Protein AF-A0A317EKY4-F1 (afdb_monomer)

Secondary structure (DSSP, 8-state):
--EEEEEEE-S--SSS--S-EEEEEEEEEEEEEEEETTTTEEEEEEEEEEEEEEEEE-SSS-EEEEEEEE-SSS--EE--SSHHHHHHHTTTSEE--HHHHHHHHHHHHHHHHHHHGGGG---SSEEEEEEEEEE-SSEEEEEEEEEEEEETTTT--HHHHHHHHHTT--SEEEEEEEEEEEEEEPPPTTT-S-----EEEEEEEEEEEE--SSHHHHHHHHS-TT--PEEE-HHHHHHHHHHHHHHHHHH-----SPPPS---S-------

Organism: NCBI:txid651869

Foldseek 3Di:
DDKWKKKAADPPPDDPDDDDKDWIKIWMKDWDWAQDPVVRGTFIWIFTQKIWTWIFGDDPQTWTKTKIWHKDPDGDIDPDRDPVRVVVVRVNIDTDDPVVSVVVVVVSLVCCVVCVVVLPPDPAFDKWWKWFWDDDPFKIKTKIWIKTKHQCCVPDDPVVVVVCVVVVHARMWIWGSKMWIWIGTDQDPPPSDNPMAGIIIMITTGPPGPRANDPVRVVVVVDDVPIDMDTDDPVVSVVVVVVSSVCCVVRVDRPPPPDPDDDPDHDDDPDD

Structure (mmCIF, N/CA/C/O backbone):
data_AF-A0A317EKY4-F1
#
_entry.id   AF-A0A317EKY4-F1
#
loop_
_atom_site.group_PDB
_atom_site.id
_atom_site.type_symbol
_atom_site.label_atom_id
_atom_site.label_alt_id
_atom_site.label_comp_id
_atom_site.label_asym_id
_atom_site.label_entity_id
_atom_site.label_seq_id
_atom_site.pdbx_PDB_ins_code
_atom_site.Cartn_x
_atom_site.Cartn_y
_atom_site.Cartn_z
_atom_site.occupancy
_atom_site.B_iso_or_equiv
_atom_site.auth_seq_id
_atom_site.auth_comp_id
_atom_site.auth_asym_id
_atom_site.auth_atom_id
_atom_site.pdbx_PDB_model_num
ATOM 1 N N . MET A 1 1 ? 20.982 -3.815 -19.537 1.00 73.81 1 MET A N 1
ATOM 2 C CA . MET A 1 1 ? 19.704 -3.512 -18.855 1.00 73.81 1 MET A CA 1
ATOM 3 C C . MET A 1 1 ? 19.829 -2.193 -18.082 1.00 73.81 1 MET A C 1
ATOM 5 O O . MET A 1 1 ? 20.688 -2.084 -17.216 1.00 73.81 1 MET A O 1
ATOM 9 N N . LYS A 1 2 ? 19.039 -1.166 -18.427 1.00 84.50 2 LYS A N 1
ATOM 10 C CA . LYS A 1 2 ? 19.117 0.197 -17.842 1.00 84.50 2 LYS A CA 1
ATOM 11 C C . LYS A 1 2 ? 17.980 0.428 -16.840 1.00 84.50 2 LYS A C 1
ATOM 13 O O . LYS A 1 2 ? 16.857 0.024 -17.138 1.00 84.50 2 LYS A O 1
ATOM 18 N N . ARG A 1 3 ? 18.265 1.069 -15.697 1.00 86.69 3 ARG A N 1
ATOM 19 C CA . ARG A 1 3 ? 17.291 1.405 -14.636 1.00 86.69 3 ARG A CA 1
ATOM 20 C C . ARG A 1 3 ? 16.771 2.843 -14.761 1.00 86.69 3 ARG A C 1
ATOM 22 O O . ARG A 1 3 ? 17.471 3.731 -15.255 1.00 86.69 3 ARG A O 1
ATOM 29 N N . TYR A 1 4 ? 15.550 3.059 -14.291 1.00 90.19 4 TYR A N 1
ATOM 30 C CA . TYR A 1 4 ? 14.820 4.320 -14.322 1.00 90.19 4 TYR A CA 1
ATOM 31 C C . TYR A 1 4 ? 14.144 4.539 -12.977 1.00 90.19 4 TYR A C 1
ATOM 33 O O . TYR A 1 4 ? 13.568 3.609 -12.421 1.00 90.19 4 TYR A O 1
ATOM 41 N N . TYR A 1 5 ? 14.201 5.771 -12.484 1.00 90.81 5 TYR A N 1
ATOM 42 C CA . TYR A 1 5 ? 13.632 6.159 -11.202 1.00 90.81 5 TYR A CA 1
ATOM 43 C C . TYR A 1 5 ? 12.808 7.422 -11.395 1.00 90.81 5 TYR A C 1
ATOM 45 O O . TYR A 1 5 ? 13.317 8.425 -11.907 1.00 90.81 5 TYR A O 1
ATOM 53 N N . PHE A 1 6 ? 11.553 7.376 -10.972 1.00 92.31 6 PHE A N 1
ATOM 54 C CA . PHE A 1 6 ? 10.612 8.474 -11.106 1.00 92.31 6 PHE A CA 1
ATOM 55 C C . PHE A 1 6 ? 10.064 8.860 -9.738 1.00 92.31 6 PHE A C 1
ATOM 57 O O . PHE A 1 6 ? 9.642 8.010 -8.957 1.00 92.31 6 PHE A O 1
ATOM 64 N N . TYR A 1 7 ? 10.062 10.159 -9.467 1.00 91.06 7 TYR A N 1
ATOM 65 C CA . TYR A 1 7 ? 9.377 10.780 -8.345 1.00 91.06 7 TYR A CA 1
ATOM 66 C C . TYR A 1 7 ? 8.199 11.576 -8.879 1.00 91.06 7 TYR A C 1
ATOM 68 O O . TYR A 1 7 ? 8.376 12.507 -9.658 1.00 91.06 7 TYR A O 1
ATOM 76 N N . THR A 1 8 ? 6.997 11.232 -8.448 1.00 89.75 8 THR A N 1
ATOM 77 C CA . THR A 1 8 ? 5.792 11.984 -8.786 1.00 89.75 8 THR A CA 1
ATOM 78 C C . THR A 1 8 ? 5.341 12.716 -7.531 1.00 89.75 8 THR A C 1
ATOM 80 O O . THR A 1 8 ? 4.870 12.058 -6.596 1.00 89.75 8 THR A O 1
ATOM 83 N N . PRO A 1 9 ? 5.514 14.047 -7.449 1.00 78.06 9 PRO A N 1
ATOM 84 C CA . PRO A 1 9 ? 4.844 14.812 -6.411 1.00 78.06 9 PRO A CA 1
ATOM 85 C C . PRO A 1 9 ? 3.335 14.746 -6.660 1.00 78.06 9 PRO A C 1
ATOM 87 O O . PRO A 1 9 ? 2.896 14.675 -7.807 1.00 78.06 9 PRO A O 1
ATOM 90 N N . SER A 1 10 ? 2.528 14.785 -5.605 1.00 69.88 10 SER A N 1
ATOM 91 C CA . SER A 1 10 ? 1.082 14.912 -5.779 1.00 69.88 10 SER A CA 1
ATOM 92 C C . SER A 1 10 ? 0.722 16.162 -6.587 1.00 69.88 10 SER A C 1
ATOM 94 O O . SER A 1 10 ? 1.264 17.241 -6.329 1.00 69.88 10 SER A O 1
ATOM 96 N N . GLN A 1 11 ? -0.220 16.027 -7.526 1.00 57.84 11 GLN A N 1
ATOM 97 C CA . GLN A 1 11 ? -0.852 17.177 -8.187 1.00 57.84 11 GLN A CA 1
ATOM 98 C C . GLN A 1 11 ? -1.657 18.024 -7.184 1.00 57.84 11 GLN A C 1
ATOM 100 O O . GLN A 1 11 ? -1.840 19.216 -7.404 1.00 57.84 11 GLN A O 1
ATOM 105 N N . TYR A 1 12 ? -2.045 17.454 -6.035 1.00 48.66 12 TYR A N 1
ATOM 106 C CA . TYR A 1 12 ? -2.766 18.127 -4.947 1.00 48.66 12 TYR A CA 1
ATOM 107 C C . TYR A 1 12 ? -1.868 19.013 -4.065 1.00 48.66 12 TYR A C 1
ATOM 109 O O . TYR A 1 12 ? -2.057 19.108 -2.848 1.00 48.66 12 TYR A O 1
ATOM 117 N N . ARG A 1 13 ? -0.868 19.687 -4.644 1.00 45.91 13 ARG A N 1
ATOM 118 C CA . ARG A 1 13 ? -0.143 20.733 -3.918 1.00 45.91 13 ARG A CA 1
ATOM 119 C C . ARG A 1 13 ? -0.931 22.045 -3.961 1.00 45.91 13 ARG A C 1
ATOM 121 O O . ARG A 1 13 ? -0.915 22.760 -4.951 1.00 45.91 13 ARG A O 1
ATOM 128 N N . ASN A 1 14 ? -1.484 22.375 -2.794 1.00 44.88 14 ASN A N 1
ATOM 129 C CA . ASN A 1 14 ? -1.703 23.717 -2.236 1.00 44.88 14 ASN A CA 1
ATOM 130 C C . ASN A 1 14 ? -3.023 24.464 -2.472 1.00 44.88 14 ASN A C 1
ATOM 132 O O . ASN A 1 14 ? -3.298 25.335 -1.648 1.00 44.88 14 ASN A O 1
ATOM 136 N N . GLU A 1 15 ? -3.853 24.168 -3.474 1.00 46.94 15 GLU A N 1
ATOM 137 C CA . GLU A 1 15 ? -5.045 25.018 -3.682 1.00 46.94 15 GLU A CA 1
ATOM 138 C C . GLU A 1 15 ? -6.198 24.713 -2.706 1.00 46.94 15 GLU A C 1
ATOM 140 O O . GLU A 1 15 ? -6.809 25.642 -2.180 1.00 46.94 15 GLU A O 1
ATOM 145 N N . GLU A 1 16 ? -6.436 23.445 -2.346 1.00 47.53 16 GLU A N 1
ATOM 146 C CA . GLU A 1 16 ? -7.620 23.081 -1.540 1.00 47.53 16 GLU A CA 1
ATOM 147 C C . GLU A 1 16 ? -7.349 22.705 -0.076 1.00 47.53 16 GLU A C 1
ATOM 149 O O . GLU A 1 16 ? -8.271 22.696 0.742 1.00 47.53 16 GLU A O 1
ATOM 154 N N . ARG A 1 17 ? -6.107 22.395 0.317 1.00 48.97 17 ARG A N 1
ATOM 155 C CA . ARG A 1 17 ? -5.813 21.930 1.686 1.00 48.97 17 ARG A CA 1
ATOM 156 C C . ARG A 1 17 ? -4.613 22.656 2.276 1.00 48.97 17 ARG A C 1
ATOM 158 O O . ARG A 1 17 ? -3.459 22.280 2.090 1.00 48.97 17 ARG A O 1
ATOM 165 N N . LYS A 1 18 ? -4.912 23.725 3.012 1.00 45.56 18 LYS A N 1
ATOM 166 C CA . LYS A 1 18 ? -3.954 24.480 3.822 1.00 45.56 18 LYS A CA 1
ATOM 167 C C . LYS A 1 18 ? -3.353 23.548 4.899 1.00 45.56 18 LYS A C 1
ATOM 169 O O . LYS A 1 18 ? -3.999 23.315 5.910 1.00 45.56 18 LYS A O 1
ATOM 174 N N . GLN A 1 19 ? -2.099 23.114 4.700 1.00 49.9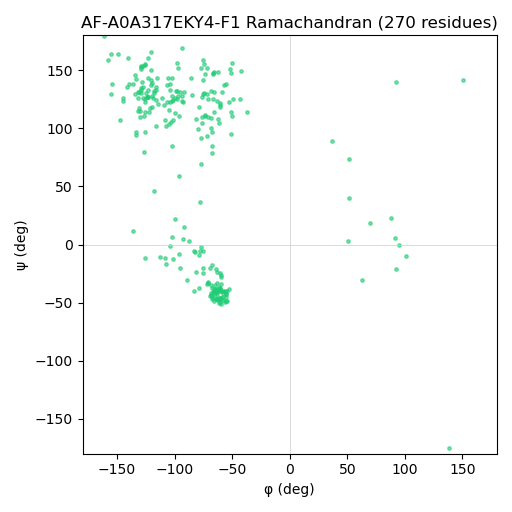7 19 GLN A N 1
ATOM 175 C CA . GLN A 1 19 ? -1.158 22.491 5.669 1.00 49.97 19 GLN A CA 1
ATOM 176 C C . GLN A 1 19 ? -1.123 20.943 5.795 1.00 49.97 19 GLN A C 1
ATOM 178 O O . GLN A 1 19 ? -2.145 20.273 5.861 1.00 49.97 19 GLN A O 1
ATOM 183 N N . GLY A 1 20 ? 0.101 20.393 5.936 1.00 55.69 20 GLY A N 1
ATOM 184 C CA . GLY A 1 20 ? 0.388 19.124 6.641 1.00 55.69 20 GLY A CA 1
ATOM 185 C C . GLY A 1 20 ? 0.405 17.805 5.852 1.00 55.69 20 GLY A C 1
ATOM 186 O O . GLY A 1 20 ? 0.549 16.751 6.474 1.00 55.69 20 GLY A O 1
ATOM 187 N N . ILE A 1 21 ? 0.270 17.833 4.523 1.00 61.84 21 ILE A N 1
ATOM 188 C CA . ILE A 1 21 ? 0.163 16.619 3.694 1.00 61.84 21 ILE A CA 1
ATOM 189 C C . ILE A 1 21 ? 1.518 16.257 3.069 1.00 61.84 21 ILE A C 1
ATOM 191 O O . ILE A 1 21 ? 2.128 17.072 2.374 1.00 61.84 21 ILE A O 1
ATOM 195 N N . ILE A 1 22 ? 1.976 15.021 3.289 1.00 71.31 22 ILE A N 1
ATOM 196 C CA . ILE A 1 22 ? 3.084 14.411 2.546 1.00 71.31 22 ILE A CA 1
ATOM 197 C C . ILE A 1 22 ? 2.475 13.403 1.575 1.00 71.31 22 ILE A C 1
ATOM 199 O O . ILE A 1 22 ? 2.061 12.323 1.985 1.00 71.31 22 ILE A O 1
ATOM 203 N N . ASP A 1 23 ? 2.417 13.767 0.297 1.00 79.25 23 ASP A N 1
ATOM 204 C CA . ASP A 1 23 ? 1.874 12.919 -0.763 1.00 79.25 23 ASP A CA 1
ATOM 205 C C . ASP A 1 23 ? 2.848 12.850 -1.943 1.00 79.25 23 ASP A C 1
ATOM 207 O O . ASP A 1 23 ? 3.202 13.873 -2.551 1.00 79.25 23 ASP A O 1
ATOM 211 N N . PHE A 1 24 ? 3.338 11.644 -2.217 1.00 83.69 24 PHE A N 1
ATOM 212 C CA . PHE A 1 24 ? 4.191 11.360 -3.357 1.00 83.69 24 PHE A CA 1
ATOM 213 C C . PHE A 1 24 ? 4.170 9.884 -3.753 1.00 83.69 24 PHE A C 1
ATOM 215 O O . PHE A 1 24 ? 3.916 8.977 -2.956 1.00 83.69 24 PHE A O 1
ATOM 222 N N . ARG A 1 25 ? 4.554 9.644 -5.006 1.00 90.06 25 ARG A N 1
ATOM 223 C CA . ARG A 1 25 ? 4.789 8.313 -5.558 1.00 90.06 25 ARG A CA 1
ATOM 224 C C . ARG A 1 25 ? 6.231 8.179 -6.029 1.00 90.06 25 ARG A C 1
ATOM 226 O O . ARG A 1 25 ? 6.775 9.092 -6.649 1.00 90.06 25 ARG A O 1
ATOM 233 N N . LEU A 1 26 ? 6.832 7.030 -5.756 1.00 90.25 26 LEU A N 1
ATOM 234 C CA . LEU A 1 26 ? 8.108 6.611 -6.317 1.00 90.25 26 LEU A CA 1
ATOM 235 C C . LEU A 1 26 ? 7.874 5.376 -7.172 1.00 90.25 26 LEU A C 1
ATOM 237 O O . LEU A 1 26 ? 7.215 4.443 -6.728 1.00 90.25 26 LEU A O 1
ATOM 241 N N . ASP A 1 27 ? 8.436 5.363 -8.370 1.00 90.00 27 ASP A N 1
ATOM 242 C CA . ASP A 1 27 ? 8.453 4.180 -9.221 1.00 90.00 27 ASP A CA 1
ATOM 243 C C . ASP A 1 27 ? 9.885 3.918 -9.691 1.00 90.00 27 ASP A C 1
ATOM 245 O O . ASP A 1 27 ? 10.568 4.832 -10.164 1.00 90.00 27 ASP A O 1
ATOM 249 N N . ALA A 1 28 ? 10.331 2.670 -9.587 1.00 88.38 28 ALA A N 1
ATOM 250 C CA . ALA A 1 28 ? 11.591 2.203 -10.139 1.00 88.38 28 ALA A CA 1
ATOM 251 C C . ALA A 1 28 ? 11.342 1.094 -11.160 1.00 88.38 28 ALA A C 1
ATOM 253 O O . ALA A 1 28 ? 10.662 0.105 -10.876 1.00 88.38 28 ALA A O 1
ATOM 254 N N . LEU A 1 29 ? 11.911 1.264 -12.352 1.00 88.31 29 LEU A N 1
ATOM 255 C CA . LEU A 1 29 ? 11.761 0.348 -13.477 1.00 88.31 29 LEU A CA 1
ATOM 256 C C . LEU A 1 29 ? 13.117 -0.030 -14.058 1.00 88.31 29 LEU A C 1
ATOM 258 O O . LEU A 1 29 ? 14.063 0.759 -14.029 1.00 88.31 29 LEU A O 1
ATOM 262 N N . TYR A 1 30 ? 13.211 -1.207 -14.657 1.00 84.50 30 TYR A N 1
ATOM 263 C CA . TYR A 1 30 ? 14.342 -1.574 -15.498 1.00 84.50 30 TYR A CA 1
ATOM 264 C C . TYR A 1 30 ? 13.867 -1.913 -16.909 1.00 84.50 30 TYR A C 1
ATOM 266 O O . TYR A 1 30 ? 12.741 -2.350 -17.116 1.00 84.50 30 TYR A O 1
ATOM 274 N N . SER A 1 31 ? 14.734 -1.660 -17.887 1.00 84.38 31 SER A N 1
ATOM 275 C CA . SER A 1 31 ? 14.498 -2.016 -19.288 1.00 84.38 31 SER A CA 1
ATOM 276 C C . SER A 1 31 ? 15.109 -3.364 -19.606 1.00 84.38 31 SER A C 1
ATOM 278 O O . SER A 1 31 ? 16.310 -3.540 -19.389 1.00 84.38 31 SER A O 1
ATOM 280 N N . GLN A 1 32 ? 14.309 -4.255 -20.170 1.00 80.12 32 GLN A N 1
ATOM 281 C CA . GLN A 1 32 ? 14.726 -5.563 -20.656 1.00 80.12 32 GLN A CA 1
ATOM 282 C C . GLN A 1 32 ? 14.230 -5.755 -22.090 1.00 80.12 32 GLN A C 1
ATOM 284 O O . GLN A 1 32 ? 13.186 -5.217 -22.468 1.00 80.12 32 GLN A O 1
ATOM 289 N N . ASP A 1 33 ? 14.962 -6.535 -22.868 1.00 77.81 33 ASP A N 1
ATOM 290 C CA . ASP A 1 33 ? 14.492 -6.990 -24.168 1.00 77.81 33 ASP A CA 1
ATOM 291 C C . ASP A 1 33 ? 13.646 -8.246 -23.934 1.00 77.81 33 ASP A C 1
ATOM 293 O O . ASP A 1 33 ? 14.038 -9.142 -23.185 1.00 77.81 33 ASP A O 1
ATOM 297 N N . ALA A 1 34 ? 12.437 -8.258 -24.486 1.00 73.75 34 ALA A N 1
ATOM 298 C CA . ALA A 1 34 ? 11.489 -9.354 -24.367 1.00 73.75 34 ALA A CA 1
ATOM 299 C C . ALA A 1 34 ? 11.028 -9.757 -25.765 1.00 73.75 34 ALA A C 1
ATOM 301 O O . ALA A 1 34 ? 10.713 -8.900 -26.588 1.00 73.75 34 ALA A O 1
ATOM 302 N N . TYR A 1 35 ? 10.969 -11.053 -26.049 1.00 67.94 35 TYR A N 1
ATOM 303 C CA . TYR A 1 35 ? 10.447 -11.523 -27.326 1.00 67.94 35 TYR A CA 1
ATOM 304 C C . TYR A 1 35 ? 8.918 -11.399 -27.354 1.00 67.94 35 TYR A C 1
ATOM 306 O O . TYR A 1 35 ? 8.239 -11.819 -26.417 1.00 67.94 35 TYR A O 1
ATOM 314 N N . SER A 1 36 ? 8.370 -10.798 -28.413 1.00 66.75 36 SER A N 1
ATOM 315 C CA . SER A 1 36 ? 6.924 -10.696 -28.616 1.00 66.75 36 SER A CA 1
ATOM 316 C C . SER A 1 36 ? 6.456 -11.732 -29.629 1.00 66.75 36 SER A C 1
ATOM 318 O O . SER A 1 36 ? 6.624 -11.527 -30.829 1.00 66.75 36 SER A O 1
ATOM 320 N N . ASP A 1 37 ? 5.769 -12.781 -29.173 1.00 64.31 37 ASP A N 1
ATOM 321 C CA . ASP A 1 37 ? 5.188 -13.809 -30.058 1.00 64.31 37 ASP A CA 1
ATOM 322 C C . ASP A 1 37 ? 4.169 -13.227 -31.058 1.00 64.31 37 ASP A C 1
ATOM 324 O O . ASP A 1 37 ? 3.978 -13.757 -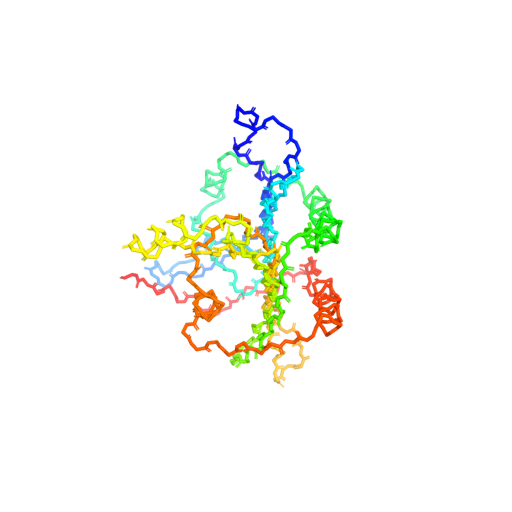32.148 1.00 64.31 37 ASP A O 1
ATOM 328 N N . LYS A 1 38 ? 3.536 -12.095 -30.715 1.00 66.75 38 LYS A N 1
ATOM 329 C CA . LYS A 1 38 ? 2.558 -11.389 -31.565 1.00 66.75 38 LYS A CA 1
ATOM 330 C C . 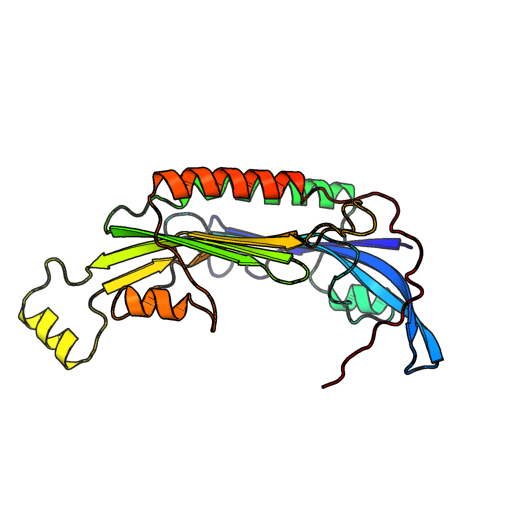LYS A 1 38 ? 3.197 -10.713 -32.778 1.00 66.75 38 LYS A C 1
ATOM 332 O O . LYS A 1 38 ? 2.547 -10.568 -33.807 1.00 66.75 38 LYS A O 1
ATOM 337 N N . ILE A 1 39 ? 4.435 -10.243 -32.633 1.00 71.12 39 ILE A N 1
ATOM 338 C CA . ILE A 1 39 ? 5.148 -9.469 -33.663 1.00 71.12 39 ILE A CA 1
ATOM 339 C C . ILE A 1 39 ? 6.339 -10.275 -34.220 1.00 71.12 39 ILE A C 1
ATOM 341 O O . ILE A 1 39 ? 6.918 -9.901 -35.233 1.00 71.12 39 ILE A O 1
ATOM 345 N N . GLY A 1 40 ? 6.697 -11.395 -33.587 1.00 72.56 40 GLY A N 1
ATOM 346 C CA . GLY A 1 40 ? 7.793 -12.270 -33.995 1.00 72.56 40 GLY A CA 1
ATOM 347 C C . GLY A 1 40 ? 9.187 -11.666 -33.799 1.00 72.56 40 GLY A C 1
ATOM 348 O O . GLY A 1 40 ? 10.141 -12.133 -34.418 1.00 72.56 40 GLY A O 1
ATOM 349 N N . GLN A 1 41 ? 9.324 -10.629 -32.968 1.00 77.94 41 GLN A N 1
ATOM 350 C CA . GLN A 1 41 ? 10.580 -9.900 -32.776 1.00 77.94 41 GLN A CA 1
ATOM 351 C C . GLN A 1 41 ? 10.809 -9.507 -31.315 1.00 77.94 41 GLN A C 1
ATOM 353 O O . GLN A 1 41 ? 9.868 -9.427 -30.518 1.00 77.94 41 GLN A O 1
ATOM 358 N N . GLU A 1 42 ? 12.066 -9.216 -30.980 1.00 75.94 42 GLU A N 1
ATOM 359 C CA . GLU A 1 42 ? 12.424 -8.613 -29.699 1.00 75.94 42 GLU A CA 1
ATOM 360 C C . GLU A 1 42 ? 11.854 -7.195 -29.597 1.00 75.94 42 GLU A C 1
ATOM 362 O O . GLU A 1 42 ? 11.987 -6.365 -30.499 1.00 75.94 42 GLU A O 1
ATOM 367 N N . VAL A 1 43 ? 11.200 -6.918 -28.475 1.00 75.81 43 VAL A N 1
ATOM 368 C CA . VAL A 1 43 ? 10.669 -5.610 -28.119 1.00 75.81 43 VAL A CA 1
ATOM 369 C C . VAL A 1 43 ? 11.256 -5.170 -26.791 1.00 75.81 43 VAL A C 1
ATOM 371 O O . VAL A 1 43 ? 11.444 -5.957 -25.861 1.00 75.81 43 VAL A O 1
ATOM 374 N N . LYS A 1 44 ? 11.512 -3.871 -26.676 1.00 77.94 44 LYS A N 1
ATOM 375 C CA . LYS A 1 44 ? 11.916 -3.290 -25.404 1.00 77.94 44 LYS A CA 1
ATOM 376 C C . LYS A 1 44 ? 10.715 -3.271 -24.465 1.00 77.94 44 LYS A C 1
ATOM 378 O O . LYS A 1 44 ? 9.654 -2.771 -24.829 1.00 77.94 44 LYS A O 1
ATOM 383 N N . SER A 1 45 ? 10.899 -3.786 -23.258 1.00 79.38 45 SER A N 1
ATOM 384 C CA . SER A 1 45 ? 9.891 -3.799 -22.201 1.00 79.38 45 SER A CA 1
ATOM 385 C C . SER A 1 45 ? 10.443 -3.170 -20.926 1.00 79.38 45 SER A C 1
ATOM 387 O O . SER A 1 45 ? 11.659 -3.115 -20.706 1.00 79.38 45 SER A O 1
ATOM 389 N N . PHE A 1 46 ? 9.540 -2.647 -20.100 1.00 82.25 46 PHE A N 1
ATOM 390 C CA . PHE A 1 46 ? 9.887 -1.997 -18.844 1.00 82.25 46 PHE A CA 1
ATOM 391 C C . PHE A 1 46 ? 9.106 -2.640 -17.712 1.00 82.25 46 PHE A C 1
ATOM 393 O O . PHE A 1 46 ? 7.876 -2.638 -17.721 1.00 82.25 46 PHE A O 1
ATOM 400 N N . SER A 1 47 ? 9.832 -3.151 -16.730 1.00 79.06 47 SER A N 1
ATOM 401 C CA . SER A 1 47 ? 9.257 -3.867 -15.595 1.00 79.06 47 SER A CA 1
ATOM 402 C C . SER A 1 47 ? 9.540 -3.088 -14.322 1.00 79.06 47 SER A C 1
ATOM 404 O O . SER A 1 47 ? 10.660 -2.599 -14.129 1.00 79.06 47 SER A O 1
ATOM 406 N N . TYR A 1 48 ? 8.533 -2.944 -13.458 1.00 79.44 48 TYR A N 1
ATOM 407 C CA . TYR A 1 48 ? 8.763 -2.366 -12.136 1.00 79.44 48 TYR A CA 1
ATOM 408 C C . TYR A 1 48 ? 9.642 -3.307 -11.316 1.00 79.44 48 TYR A C 1
ATOM 410 O O . TYR A 1 48 ? 9.566 -4.524 -11.442 1.00 79.44 48 TYR A O 1
ATOM 418 N N . PHE A 1 49 ? 10.480 -2.750 -10.458 1.00 78.62 49 PHE A N 1
ATOM 419 C CA . PHE A 1 49 ? 11.121 -3.537 -9.405 1.00 78.62 49 PHE A CA 1
ATOM 420 C C . PHE A 1 49 ? 10.903 -2.959 -8.010 1.00 78.62 49 PHE A C 1
ATOM 422 O O . PHE A 1 49 ? 11.177 -3.629 -7.013 1.00 78.62 49 PHE A O 1
ATOM 429 N N . ASP A 1 50 ? 10.389 -1.731 -7.943 1.00 82.12 50 ASP A N 1
ATOM 430 C CA . ASP A 1 50 ? 9.923 -1.091 -6.724 1.00 82.12 50 ASP A CA 1
ATOM 431 C C . ASP A 1 50 ? 8.873 -0.032 -7.085 1.00 82.12 50 ASP A C 1
ATOM 433 O O . ASP A 1 50 ? 9.021 0.701 -8.069 1.00 82.12 50 ASP A O 1
ATOM 437 N N . LYS A 1 51 ? 7.799 0.039 -6.306 1.00 86.25 51 LYS A N 1
ATOM 438 C CA . LYS A 1 51 ? 6.741 1.038 -6.443 1.00 86.25 51 LYS A CA 1
ATOM 439 C C . LYS A 1 51 ? 6.217 1.398 -5.065 1.00 86.25 51 LYS A C 1
ATOM 441 O O . LYS A 1 51 ? 5.780 0.546 -4.301 1.00 86.25 51 LYS A O 1
ATOM 446 N N . ILE A 1 52 ? 6.274 2.684 -4.748 1.00 86.62 52 ILE A N 1
ATOM 447 C CA . ILE A 1 52 ? 5.929 3.217 -3.436 1.00 86.62 52 ILE A CA 1
ATOM 448 C C . ILE A 1 52 ? 4.889 4.304 -3.635 1.00 86.62 52 ILE A C 1
ATOM 450 O O . ILE A 1 52 ? 5.113 5.266 -4.370 1.00 86.62 52 ILE A O 1
ATOM 454 N N . ARG A 1 53 ? 3.752 4.177 -2.961 1.00 87.12 53 ARG A N 1
ATOM 455 C CA . ARG A 1 53 ? 2.747 5.236 -2.862 1.00 87.12 53 ARG A CA 1
ATOM 456 C C . ARG A 1 53 ? 2.675 5.663 -1.411 1.00 87.12 53 ARG A C 1
ATOM 458 O O . ARG A 1 53 ? 2.437 4.832 -0.545 1.00 87.12 53 ARG A O 1
ATOM 465 N N . THR A 1 54 ? 2.934 6.936 -1.156 1.00 82.00 54 THR A N 1
ATOM 466 C CA . THR A 1 54 ? 2.874 7.511 0.184 1.00 82.00 54 THR A CA 1
ATOM 467 C C . THR A 1 54 ? 1.882 8.650 0.156 1.00 82.00 54 THR A C 1
ATOM 469 O O . THR A 1 54 ? 2.149 9.669 -0.467 1.00 82.00 54 THR A O 1
ATOM 472 N N . LEU A 1 55 ? 0.781 8.493 0.875 1.00 78.94 55 LEU A N 1
ATOM 473 C CA . LEU A 1 55 ? -0.155 9.548 1.215 1.00 78.94 55 LEU A CA 1
ATOM 474 C C . LEU A 1 55 ? -0.237 9.617 2.737 1.00 78.94 55 LEU A C 1
ATOM 476 O O . LEU A 1 55 ? -0.657 8.668 3.397 1.00 78.94 55 LEU A O 1
ATOM 480 N N . VAL A 1 56 ? 0.159 10.750 3.299 1.00 72.19 56 VAL A N 1
ATOM 481 C CA . VAL A 1 56 ? 0.072 11.029 4.731 1.00 72.19 56 VAL A CA 1
ATOM 482 C C . VAL A 1 56 ? -0.593 12.386 4.901 1.00 72.19 56 VAL A C 1
ATOM 484 O O . VAL A 1 56 ? 0.013 13.413 4.605 1.00 72.19 56 VAL A O 1
ATOM 487 N N . ALA A 1 57 ? -1.827 12.409 5.399 1.00 62.44 57 ALA A N 1
ATOM 488 C CA . ALA A 1 57 ? -2.500 13.634 5.815 1.00 62.44 57 ALA A CA 1
ATOM 489 C C . ALA A 1 57 ? -2.564 13.710 7.348 1.00 62.44 57 ALA A C 1
ATOM 491 O O . ALA A 1 57 ? -3.132 12.838 8.003 1.00 62.44 57 ALA A O 1
ATOM 492 N N . THR A 1 58 ? -2.012 14.774 7.936 1.00 55.88 58 THR A N 1
ATOM 493 C CA . THR A 1 58 ? -2.163 15.096 9.371 1.00 55.88 58 THR A CA 1
ATOM 494 C C . THR A 1 58 ? -2.513 16.585 9.492 1.00 55.88 58 THR A C 1
ATOM 496 O O . THR A 1 58 ? -2.048 17.374 8.677 1.00 55.88 58 THR A O 1
ATOM 499 N N . LYS A 1 59 ? -3.371 17.074 10.400 1.00 50.94 59 LYS A N 1
ATOM 500 C CA . LYS A 1 59 ? -3.706 16.718 11.794 1.00 50.94 59 LYS A CA 1
ATOM 501 C C . LYS A 1 59 ? -5.234 16.473 11.947 1.00 50.94 59 LYS A C 1
ATOM 503 O O . LYS A 1 59 ? -6.008 16.964 11.136 1.00 50.94 59 LYS A O 1
ATOM 508 N N . THR A 1 60 ? -5.672 15.691 12.940 1.00 49.03 60 THR A N 1
ATOM 509 C CA . THR A 1 60 ? -7.084 15.358 13.304 1.00 49.03 60 THR A CA 1
ATOM 510 C C . THR A 1 60 ? -7.994 14.590 12.308 1.00 49.03 60 THR A C 1
ATOM 512 O O . THR A 1 60 ? -8.803 13.782 12.773 1.00 49.03 60 THR A O 1
ATOM 515 N N . ASN A 1 61 ? -7.847 14.701 10.980 1.00 50.53 61 ASN A N 1
ATOM 516 C CA . ASN A 1 61 ? -8.789 14.100 9.998 1.00 50.53 61 ASN A CA 1
ATOM 517 C C . ASN A 1 61 ? -8.165 13.041 9.059 1.00 50.53 61 ASN A C 1
ATOM 519 O O . ASN A 1 61 ? -8.366 13.070 7.850 1.00 50.53 61 ASN A O 1
ATOM 523 N N . GLY A 1 62 ? -7.384 12.122 9.637 1.00 52.50 62 GLY A N 1
ATOM 524 C CA . GLY A 1 62 ? -6.447 11.216 8.961 1.00 52.50 62 GLY A CA 1
ATOM 525 C C . GLY A 1 62 ? -6.979 10.426 7.759 1.00 52.50 62 GLY A C 1
ATOM 526 O O . GLY A 1 62 ? -7.728 9.469 7.920 1.00 52.50 62 GLY A O 1
ATOM 527 N N . TYR A 1 63 ? -6.481 10.785 6.575 1.00 59.53 63 TYR A N 1
ATOM 528 C CA . TYR A 1 63 ? -6.321 9.863 5.453 1.00 59.53 63 TYR A CA 1
ATOM 529 C C . TYR A 1 63 ? -4.852 9.474 5.404 1.00 59.53 63 TYR A C 1
ATOM 531 O O . TYR A 1 63 ? -3.977 10.346 5.335 1.00 59.53 63 TYR A O 1
ATOM 539 N N . TYR A 1 64 ? -4.574 8.181 5.449 1.00 70.19 64 TYR A N 1
ATOM 540 C CA . TYR A 1 64 ? -3.233 7.690 5.206 1.00 70.19 64 TYR A CA 1
ATOM 541 C C . TYR A 1 64 ? -3.298 6.422 4.369 1.00 70.19 64 TYR A C 1
ATOM 543 O O . TYR A 1 64 ? -4.159 5.564 4.551 1.00 70.19 64 TYR A O 1
ATOM 551 N N . HIS A 1 65 ? -2.392 6.348 3.408 1.00 74.06 65 HIS A N 1
ATOM 552 C CA . HIS A 1 65 ? -2.246 5.216 2.515 1.00 74.06 65 HIS A CA 1
ATOM 553 C C . HIS A 1 65 ? -0.771 5.106 2.178 1.00 74.06 65 HIS A C 1
ATOM 555 O O . HIS A 1 65 ? -0.212 5.964 1.494 1.00 74.06 65 HIS A O 1
ATOM 561 N N . ILE A 1 66 ? -0.115 4.100 2.739 1.00 77.12 66 ILE A N 1
ATOM 562 C CA . ILE A 1 66 ? 1.282 3.813 2.447 1.00 77.12 66 ILE A CA 1
ATOM 563 C C . ILE A 1 66 ? 1.338 2.415 1.863 1.00 77.12 66 ILE A C 1
ATOM 565 O O . ILE A 1 66 ? 0.976 1.449 2.527 1.00 77.12 66 ILE A O 1
ATOM 569 N N . MET A 1 67 ? 1.808 2.318 0.626 1.00 83.12 67 MET A N 1
ATOM 570 C CA . MET A 1 67 ? 1.898 1.072 -0.116 1.00 83.12 67 MET A CA 1
ATOM 571 C C . MET A 1 67 ? 3.300 0.909 -0.691 1.00 83.12 67 MET A C 1
ATOM 573 O O . MET A 1 67 ? 3.815 1.817 -1.344 1.00 83.12 67 MET A O 1
ATOM 577 N N . PHE A 1 68 ? 3.887 -0.260 -0.475 1.00 79.75 68 PHE A N 1
ATOM 578 C CA . PHE A 1 68 ? 5.134 -0.710 -1.073 1.00 79.75 68 PHE A CA 1
ATOM 579 C C . PHE A 1 68 ? 4.854 -1.948 -1.913 1.00 79.75 68 PHE A C 1
ATOM 581 O O . PHE A 1 68 ? 4.246 -2.898 -1.435 1.00 79.75 68 PHE A O 1
ATOM 588 N N . GLU A 1 69 ? 5.329 -1.946 -3.146 1.00 77.12 69 GLU A N 1
ATOM 589 C CA . GLU A 1 69 ? 5.327 -3.082 -4.058 1.00 77.12 69 GLU A CA 1
ATOM 590 C C . GLU A 1 69 ? 6.777 -3.287 -4.518 1.00 77.12 69 GLU A C 1
ATOM 592 O O . GLU A 1 69 ? 7.257 -2.599 -5.417 1.00 77.12 69 GLU A O 1
ATOM 597 N N . THR A 1 70 ? 7.500 -4.199 -3.869 1.00 70.94 70 THR A N 1
ATOM 598 C CA . THR A 1 70 ? 8.900 -4.532 -4.194 1.00 70.94 70 THR A CA 1
ATOM 599 C C . THR A 1 70 ? 8.982 -5.892 -4.877 1.00 70.94 70 THR A C 1
ATOM 601 O O . THR A 1 70 ? 8.349 -6.830 -4.387 1.00 70.94 70 THR A O 1
ATOM 604 N N . GLY A 1 71 ? 9.793 -6.028 -5.935 1.00 62.69 71 GLY A N 1
ATOM 605 C CA . GLY A 1 71 ? 9.996 -7.320 -6.601 1.00 62.69 71 GLY A CA 1
ATOM 606 C C . GLY A 1 71 ? 10.327 -7.269 -8.086 1.00 62.69 71 GLY A C 1
ATOM 607 O O . GLY A 1 71 ? 9.738 -6.474 -8.804 1.00 62.69 71 GLY A O 1
ATOM 608 N N . LYS A 1 72 ? 11.232 -8.140 -8.559 1.00 54.66 72 LYS A N 1
ATOM 609 C CA . LYS A 1 72 ? 11.709 -8.165 -9.960 1.00 54.66 72 LYS A CA 1
ATOM 610 C C . LYS A 1 72 ? 10.880 -9.055 -10.904 1.00 54.66 72 LYS A C 1
ATOM 612 O O . LYS A 1 72 ? 10.775 -8.716 -12.072 1.00 54.66 72 LYS A O 1
ATOM 617 N N . ASP A 1 73 ? 10.277 -10.146 -10.421 1.00 50.59 73 ASP A N 1
ATOM 618 C CA . ASP A 1 73 ? 9.811 -11.241 -11.300 1.00 50.59 73 ASP A CA 1
ATOM 619 C C . ASP A 1 73 ? 8.289 -11.307 -11.561 1.00 50.59 73 ASP A C 1
ATOM 621 O O . ASP A 1 73 ? 7.842 -12.160 -12.321 1.00 50.59 73 ASP A O 1
ATOM 625 N N . LEU A 1 74 ? 7.473 -10.415 -10.980 1.00 44.62 74 LEU A N 1
ATOM 626 C CA . LEU A 1 74 ? 6.003 -10.417 -11.162 1.00 44.62 74 LEU A CA 1
ATOM 627 C C . LEU A 1 74 ? 5.400 -9.030 -11.408 1.00 44.62 74 LEU A C 1
ATOM 629 O O . LEU A 1 74 ? 4.184 -8.847 -11.316 1.00 44.62 74 LEU A O 1
ATOM 633 N N . SER A 1 75 ? 6.224 -8.020 -11.675 1.00 49.78 75 SER A N 1
ATOM 634 C CA . SER A 1 75 ? 5.698 -6.676 -11.842 1.00 49.78 75 SER A CA 1
ATOM 635 C C . SER A 1 75 ? 4.867 -6.567 -13.113 1.00 49.78 75 SER A C 1
ATOM 637 O O . SER A 1 75 ? 5.277 -6.976 -14.197 1.00 49.78 75 SER A O 1
ATOM 639 N N . LEU A 1 76 ? 3.687 -5.970 -12.959 1.00 54.59 76 LEU A N 1
ATOM 640 C CA . LEU A 1 76 ? 2.900 -5.402 -14.047 1.00 54.59 76 LEU A CA 1
ATOM 641 C C . LEU A 1 76 ? 3.853 -4.757 -15.064 1.00 54.59 76 LEU A C 1
ATOM 643 O O . LEU A 1 76 ? 4.548 -3.799 -14.732 1.00 54.59 76 LEU A O 1
ATOM 647 N N . GLY A 1 77 ? 3.924 -5.290 -16.281 1.00 58.16 77 GLY A N 1
ATOM 648 C CA . GLY A 1 77 ? 4.712 -4.660 -17.334 1.00 58.16 77 GLY A CA 1
ATOM 649 C C . GLY A 1 77 ? 4.183 -3.248 -17.572 1.00 58.16 77 GLY A C 1
ATOM 650 O O . GLY A 1 77 ? 2.973 -3.043 -17.688 1.00 58.16 77 GLY A O 1
ATOM 651 N N . HIS A 1 78 ? 5.065 -2.255 -17.620 1.00 65.69 78 HIS A N 1
ATOM 652 C CA . HIS A 1 78 ? 4.658 -0.931 -18.056 1.00 65.69 78 HIS A CA 1
ATOM 653 C C . HIS A 1 78 ? 4.491 -0.947 -19.577 1.00 65.69 78 HIS A C 1
ATOM 655 O O . HIS A 1 78 ? 5.384 -1.391 -20.303 1.00 65.69 78 HIS A O 1
ATOM 661 N N . TYR A 1 79 ? 3.349 -0.458 -20.061 1.00 65.25 79 TYR A N 1
ATOM 662 C CA . TYR A 1 79 ? 3.019 -0.423 -21.484 1.00 65.25 79 TYR A CA 1
ATOM 663 C C . TYR A 1 79 ? 3.778 0.721 -22.180 1.00 65.25 79 TYR A C 1
ATOM 665 O O . TYR A 1 79 ? 3.203 1.737 -22.553 1.00 65.25 79 TYR A O 1
ATOM 673 N N . ALA A 1 80 ? 5.097 0.583 -22.307 1.00 72.94 80 ALA A N 1
ATOM 674 C CA . ALA A 1 80 ? 5.940 1.459 -23.112 1.00 72.94 80 ALA A CA 1
ATOM 675 C C . ALA A 1 80 ? 6.85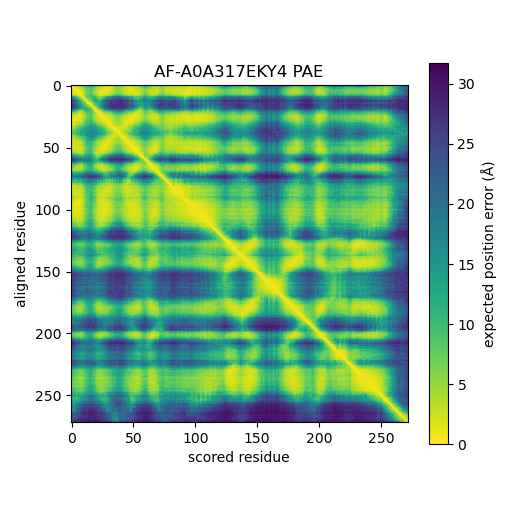3 0.610 -23.996 1.00 72.94 80 ALA A C 1
ATOM 677 O O . ALA A 1 80 ? 7.513 -0.309 -23.518 1.00 72.94 80 ALA A O 1
ATOM 678 N N . LYS A 1 81 ? 6.910 0.938 -25.287 1.00 74.81 81 LYS A N 1
ATOM 679 C CA . LYS A 1 81 ? 7.711 0.227 -26.297 1.00 74.81 81 LYS A CA 1
ATOM 680 C C . LYS A 1 81 ? 9.067 0.892 -26.541 1.00 74.81 81 LYS A C 1
ATOM 682 O O . LYS A 1 81 ? 9.917 0.356 -27.245 1.00 74.81 81 LYS A O 1
ATOM 687 N N . SER A 1 82 ? 9.295 2.074 -25.964 1.00 82.75 82 SER A N 1
ATOM 688 C CA . SER A 1 82 ? 10.550 2.822 -26.071 1.00 82.75 82 SER A CA 1
ATOM 689 C C . SER A 1 82 ? 10.826 3.668 -24.823 1.00 82.75 82 SER A C 1
ATOM 691 O O . SER A 1 82 ? 9.929 3.936 -24.028 1.00 82.75 82 SER A O 1
ATOM 693 N N . GLU A 1 83 ? 12.073 4.130 -24.647 1.00 86.06 83 GLU A N 1
ATOM 694 C CA . GLU A 1 83 ? 12.408 5.067 -23.553 1.00 86.06 83 GLU A CA 1
ATOM 695 C C . GLU A 1 83 ? 11.658 6.399 -23.714 1.00 86.06 83 GLU A C 1
ATOM 697 O O . GLU A 1 83 ? 11.267 6.999 -22.719 1.00 86.06 83 GLU A O 1
ATOM 702 N N . LYS A 1 84 ? 11.409 6.838 -24.955 1.00 87.38 84 LYS A N 1
ATOM 703 C CA . LYS A 1 84 ? 10.633 8.050 -25.239 1.00 87.38 84 LYS A CA 1
ATOM 704 C C . LYS A 1 84 ? 9.183 7.905 -24.769 1.00 87.38 84 LYS A C 1
ATOM 706 O O . LYS A 1 84 ? 8.680 8.799 -24.100 1.00 87.38 84 LYS A O 1
ATOM 711 N N . GLU A 1 85 ? 8.544 6.776 -25.079 1.00 86.69 85 GLU A N 1
ATOM 712 C CA . GLU A 1 85 ? 7.187 6.470 -24.604 1.00 86.69 85 GLU A CA 1
ATOM 713 C C . GLU A 1 85 ? 7.129 6.358 -23.081 1.00 86.69 85 GLU A C 1
ATOM 715 O O . GLU A 1 85 ? 6.209 6.895 -22.475 1.00 86.69 85 GLU A O 1
ATOM 720 N N . LEU A 1 86 ? 8.134 5.734 -22.455 1.00 88.00 86 LEU A N 1
ATOM 721 C CA . LEU A 1 86 ? 8.220 5.669 -20.996 1.00 88.00 86 LEU A CA 1
ATOM 722 C C . LEU A 1 86 ? 8.285 7.075 -20.383 1.00 88.00 86 LEU A C 1
ATOM 724 O O . LEU A 1 86 ? 7.578 7.361 -19.426 1.00 88.00 86 LEU A O 1
ATOM 728 N N . VAL A 1 87 ? 9.128 7.961 -20.918 1.00 87.19 87 VAL A N 1
ATOM 729 C CA . VAL A 1 87 ? 9.249 9.333 -20.403 1.00 87.19 87 VAL A CA 1
ATOM 730 C C . VAL A 1 87 ? 7.944 10.114 -20.583 1.00 87.19 87 VAL A C 1
ATOM 732 O O . VAL A 1 87 ? 7.548 10.823 -19.662 1.00 87.19 87 VAL A O 1
ATOM 735 N N . GLU A 1 88 ? 7.250 9.953 -21.713 1.00 87.56 88 GLU A N 1
ATOM 736 C CA . GLU A 1 88 ? 5.949 10.602 -21.938 1.00 87.56 88 GLU A CA 1
ATOM 737 C C . GLU A 1 88 ? 4.857 10.044 -21.011 1.00 87.56 88 GLU A C 1
ATOM 739 O O . GLU A 1 88 ? 4.054 10.807 -20.480 1.00 87.56 88 GLU A O 1
ATOM 744 N N . ALA A 1 89 ? 4.853 8.736 -20.734 1.00 84.38 89 ALA A N 1
ATOM 745 C CA . ALA A 1 89 ? 3.927 8.121 -19.779 1.00 84.38 89 ALA A CA 1
ATOM 746 C C . ALA A 1 89 ? 4.122 8.638 -18.340 1.00 84.38 89 ALA A C 1
ATOM 748 O O . ALA A 1 89 ? 3.196 8.610 -17.531 1.00 84.38 89 ALA A O 1
ATOM 749 N N . TYR A 1 90 ? 5.319 9.146 -18.038 1.00 87.12 90 TYR A N 1
ATOM 750 C CA . TYR A 1 90 ? 5.692 9.775 -16.771 1.00 87.12 90 TYR A CA 1
ATOM 751 C C . TYR A 1 90 ? 5.676 11.311 -16.829 1.00 87.12 90 TYR A C 1
ATOM 753 O O . TYR A 1 90 ? 6.306 11.985 -16.010 1.00 87.12 90 TYR A O 1
ATOM 761 N N . LYS A 1 91 ? 4.946 11.900 -17.780 1.00 83.50 91 LYS A N 1
ATOM 762 C CA . LYS A 1 91 ? 4.751 13.350 -17.855 1.00 83.50 91 LYS A CA 1
ATOM 763 C C . LYS A 1 91 ? 4.069 13.870 -16.586 1.00 83.50 91 LYS A C 1
ATOM 765 O O . LYS A 1 91 ? 2.974 13.449 -16.231 1.00 83.50 91 LYS A O 1
ATOM 770 N N . GLY A 1 92 ? 4.735 14.798 -15.897 1.00 82.62 92 GLY A N 1
ATOM 771 C CA . GLY A 1 92 ? 4.335 15.284 -14.567 1.00 82.62 92 GLY A CA 1
ATOM 772 C C . GLY A 1 92 ? 5.138 14.671 -13.413 1.00 82.62 92 GLY A C 1
ATOM 773 O O . GLY A 1 92 ? 5.083 15.173 -12.292 1.00 82.62 92 GLY A O 1
ATOM 774 N N . SER A 1 93 ? 5.943 13.645 -13.687 1.00 87.50 93 SER A N 1
ATOM 775 C CA . SER A 1 93 ? 6.927 13.086 -12.763 1.00 87.50 93 SER A CA 1
ATOM 776 C C . SER A 1 93 ? 8.329 13.631 -13.051 1.00 87.50 93 SER A C 1
ATOM 778 O O . SER A 1 93 ? 8.663 14.047 -14.159 1.00 87.50 93 SER A O 1
ATOM 780 N N . ILE A 1 94 ? 9.187 13.597 -12.037 1.00 89.50 94 ILE A N 1
ATOM 781 C CA . ILE A 1 94 ? 10.592 13.993 -12.096 1.00 89.50 94 ILE A CA 1
ATOM 782 C C . ILE A 1 94 ? 11.442 12.728 -12.167 1.00 89.50 94 ILE A C 1
ATOM 784 O O . ILE A 1 94 ? 11.382 11.878 -11.276 1.00 89.50 94 ILE A O 1
ATOM 788 N N . ARG A 1 95 ? 12.277 12.606 -13.203 1.00 91.06 95 ARG A N 1
ATOM 789 C CA . ARG A 1 95 ? 13.306 11.561 -13.254 1.00 91.06 95 ARG A CA 1
ATOM 790 C C . ARG A 1 95 ? 14.399 11.886 -12.234 1.00 91.06 95 ARG A C 1
ATOM 792 O O . ARG A 1 95 ? 14.968 12.974 -12.267 1.00 91.06 95 ARG A O 1
ATOM 799 N N . ILE A 1 96 ? 14.701 10.950 -11.341 1.00 88.69 96 ILE A N 1
ATOM 800 C CA . ILE A 1 96 ? 15.675 11.136 -10.255 1.00 88.69 96 ILE A CA 1
ATOM 801 C C . ILE A 1 96 ? 16.821 10.121 -10.339 1.00 88.69 96 ILE A C 1
ATOM 803 O O . ILE A 1 96 ? 16.759 9.143 -11.080 1.00 88.69 96 ILE A O 1
ATOM 807 N N . SER A 1 97 ? 17.902 10.370 -9.596 1.00 87.25 97 SER A N 1
ATOM 808 C CA . SER A 1 97 ? 19.007 9.417 -9.457 1.00 87.25 97 SER A CA 1
ATOM 809 C C . SER A 1 97 ? 18.637 8.262 -8.520 1.00 87.25 97 SER A C 1
ATOM 811 O O . SER A 1 97 ? 17.774 8.410 -7.654 1.00 87.25 97 SER A O 1
ATOM 813 N N . GLU A 1 98 ? 19.347 7.136 -8.637 1.00 85.94 98 GLU A N 1
ATOM 814 C CA . GLU A 1 98 ? 19.214 5.992 -7.720 1.00 85.94 98 GLU A CA 1
ATOM 815 C C . GLU A 1 98 ? 19.437 6.408 -6.255 1.00 85.94 98 GLU A C 1
ATOM 817 O O . GLU A 1 98 ? 18.664 6.047 -5.372 1.00 85.94 98 GLU A O 1
ATOM 822 N N . SER A 1 99 ? 20.443 7.253 -5.999 1.00 80.69 99 SER A N 1
ATOM 823 C CA . SER A 1 99 ? 20.731 7.781 -4.658 1.00 80.69 99 SER A CA 1
ATOM 824 C C . SER A 1 99 ? 19.556 8.587 -4.086 1.00 80.69 99 SER A C 1
ATOM 826 O O . SER A 1 99 ? 19.128 8.357 -2.950 1.00 80.69 99 SER A O 1
ATOM 828 N N . ASN A 1 100 ? 18.965 9.481 -4.889 1.00 81.19 100 ASN A N 1
ATOM 829 C CA . ASN A 1 100 ? 17.784 10.242 -4.474 1.00 81.19 100 ASN A CA 1
ATOM 830 C C . ASN A 1 100 ? 16.571 9.331 -4.257 1.00 81.19 100 ASN A C 1
ATOM 832 O O . ASN A 1 100 ? 15.825 9.532 -3.299 1.00 81.19 100 ASN A O 1
ATOM 836 N N . TYR A 1 101 ? 16.401 8.308 -5.096 1.00 87.69 101 TYR A N 1
ATOM 837 C CA . TYR A 1 101 ? 15.335 7.322 -4.952 1.00 87.69 101 TYR A CA 1
ATOM 838 C C . TYR A 1 101 ? 15.457 6.566 -3.624 1.00 87.69 101 TYR A C 1
ATOM 840 O O . TYR A 1 101 ? 14.510 6.541 -2.841 1.00 87.69 101 TYR A O 1
ATOM 848 N N . ILE A 1 102 ? 16.643 6.035 -3.310 1.00 82.75 102 ILE A N 1
ATOM 849 C CA . ILE A 1 102 ? 16.916 5.327 -2.049 1.00 82.75 102 ILE A CA 1
ATOM 850 C C . ILE A 1 102 ? 16.666 6.243 -0.843 1.00 82.75 102 ILE A C 1
ATOM 852 O O . ILE A 1 102 ? 16.091 5.809 0.158 1.00 82.75 102 ILE A O 1
ATOM 856 N N . ARG A 1 103 ? 17.055 7.522 -0.926 1.00 80.88 103 ARG A N 1
ATOM 857 C CA . ARG A 1 103 ? 16.795 8.506 0.135 1.00 80.88 103 ARG A CA 1
ATOM 858 C C . ARG A 1 103 ? 15.295 8.725 0.362 1.00 80.88 103 ARG A C 1
ATOM 860 O O . ARG A 1 103 ? 14.852 8.691 1.509 1.00 80.88 103 ARG A O 1
ATOM 867 N N . LEU A 1 104 ? 14.515 8.927 -0.701 1.00 84.31 104 LEU A N 1
ATOM 868 C CA . LEU A 1 104 ? 13.061 9.128 -0.614 1.00 84.31 104 LEU A CA 1
ATOM 869 C C . LEU A 1 104 ? 12.329 7.851 -0.176 1.00 84.31 104 LEU A C 1
ATOM 871 O O . LEU A 1 104 ? 11.377 7.912 0.602 1.00 84.31 104 LEU A O 1
ATOM 875 N N . ARG A 1 105 ? 12.817 6.682 -0.588 1.00 84.75 105 ARG A N 1
ATOM 876 C CA . ARG A 1 105 ? 12.346 5.382 -0.107 1.00 84.75 105 ARG A CA 1
ATOM 877 C C . ARG A 1 105 ? 12.540 5.232 1.401 1.00 84.75 105 ARG A C 1
ATOM 879 O O . ARG A 1 105 ? 11.586 4.921 2.106 1.00 84.75 105 ARG A O 1
ATOM 886 N N . LYS A 1 106 ? 13.743 5.518 1.918 1.00 80.19 106 LYS A N 1
ATOM 887 C CA . LYS A 1 106 ? 14.020 5.518 3.369 1.00 80.19 106 LYS A CA 1
ATOM 888 C C . LYS A 1 106 ? 13.115 6.494 4.120 1.00 80.19 106 LYS A C 1
ATOM 890 O O . LYS A 1 106 ? 12.619 6.156 5.191 1.00 80.19 106 LYS A O 1
ATOM 895 N N . LEU A 1 107 ? 12.862 7.674 3.548 1.00 79.81 107 LEU A N 1
ATOM 896 C CA . LEU A 1 107 ? 11.902 8.631 4.098 1.00 79.81 107 LEU A CA 1
ATOM 897 C C . LEU A 1 107 ? 10.484 8.040 4.155 1.00 79.81 107 LEU A C 1
ATOM 899 O O . LEU A 1 107 ? 9.845 8.146 5.194 1.00 79.81 107 LEU A O 1
ATOM 903 N N . SER A 1 108 ? 10.020 7.383 3.087 1.00 80.12 108 SER A N 1
ATOM 904 C CA . SER A 1 108 ? 8.696 6.734 3.018 1.00 80.12 108 SER A CA 1
ATOM 905 C C . SER A 1 108 ? 8.526 5.691 4.125 1.00 80.12 108 SER A C 1
ATOM 907 O O . SER A 1 108 ? 7.547 5.712 4.868 1.00 80.12 108 SER A O 1
ATOM 909 N N . VAL A 1 109 ? 9.531 4.821 4.289 1.00 77.62 109 VAL A N 1
ATOM 910 C CA . VAL A 1 109 ? 9.553 3.809 5.355 1.00 77.62 109 VAL A CA 1
ATOM 911 C C . VAL A 1 109 ? 9.544 4.492 6.724 1.00 77.62 109 VAL A C 1
ATOM 913 O O . VAL A 1 109 ? 8.732 4.153 7.578 1.00 77.62 109 VAL A O 1
ATOM 916 N N . GLY A 1 110 ? 10.382 5.511 6.935 1.00 74.81 110 GLY A N 1
ATOM 917 C CA . GLY A 1 110 ? 10.415 6.263 8.193 1.00 74.81 110 GLY A CA 1
ATOM 918 C C . GLY A 1 110 ? 9.088 6.952 8.537 1.00 74.81 110 GLY A C 1
ATOM 919 O O . GLY A 1 110 ? 8.686 6.962 9.701 1.00 74.81 110 GLY A O 1
ATOM 920 N N . LEU A 1 111 ? 8.384 7.492 7.537 1.00 73.31 111 LEU A N 1
ATOM 921 C CA . LEU A 1 111 ? 7.060 8.094 7.707 1.00 73.31 111 LEU A CA 1
ATOM 922 C C . LEU A 1 111 ? 6.026 7.056 8.130 1.00 73.31 111 LEU A C 1
ATOM 924 O O . LEU A 1 111 ? 5.261 7.316 9.052 1.00 73.31 111 LEU A O 1
ATOM 928 N N . MET A 1 112 ? 6.047 5.867 7.533 1.00 72.25 112 MET A N 1
ATOM 929 C CA . MET A 1 112 ? 5.189 4.765 7.954 1.00 72.25 112 MET A CA 1
ATOM 930 C C . MET A 1 112 ? 5.379 4.433 9.437 1.00 72.25 112 MET A C 1
ATOM 932 O O . MET A 1 112 ? 4.407 4.423 10.184 1.00 72.25 112 MET A O 1
ATOM 936 N N . PHE A 1 113 ? 6.618 4.261 9.908 1.00 67.31 113 PHE A N 1
ATOM 937 C CA . PHE A 1 113 ? 6.871 3.986 11.329 1.00 67.31 113 PHE A CA 1
ATOM 938 C C . PHE A 1 113 ? 6.363 5.096 12.236 1.00 67.31 113 PHE A C 1
ATOM 940 O O . PHE A 1 113 ? 5.595 4.823 13.158 1.00 67.31 113 PHE A O 1
ATOM 947 N N . ARG A 1 114 ? 6.736 6.342 11.932 1.00 70.06 114 ARG A N 1
ATOM 948 C CA . ARG A 1 114 ? 6.330 7.503 12.725 1.00 70.06 114 ARG A CA 1
ATOM 949 C C . ARG A 1 114 ? 4.816 7.629 12.799 1.00 70.06 114 ARG A C 1
ATOM 951 O O . ARG A 1 114 ? 4.286 7.892 13.869 1.00 70.06 114 ARG A O 1
ATOM 958 N N . HIS A 1 115 ? 4.128 7.472 11.672 1.00 65.38 115 HIS A N 1
ATOM 959 C CA . HIS A 1 115 ? 2.696 7.714 11.616 1.00 65.38 115 HIS A CA 1
ATOM 960 C C . HIS A 1 115 ? 1.877 6.528 12.122 1.00 65.38 115 HIS A C 1
ATOM 962 O O . HIS A 1 115 ? 0.798 6.758 12.660 1.00 65.38 115 HIS A O 1
ATOM 968 N N . THR A 1 116 ? 2.433 5.308 12.093 1.00 62.28 116 THR A N 1
ATOM 969 C CA . THR A 1 116 ? 1.740 4.133 12.628 1.00 62.28 116 THR A CA 1
ATOM 970 C C . THR A 1 116 ? 1.319 4.254 14.080 1.00 62.28 116 THR A C 1
ATOM 972 O O . THR A 1 116 ? 0.200 3.908 14.444 1.00 62.28 116 THR A O 1
ATOM 975 N N . GLU A 1 117 ? 2.151 4.816 14.940 1.00 59.59 117 GLU A N 1
ATOM 976 C CA . GLU A 1 117 ? 1.833 4.884 16.368 1.00 59.59 117 GLU A CA 1
ATOM 977 C C . GLU A 1 117 ? 0.640 5.801 16.700 1.00 59.59 117 GLU A C 1
ATOM 979 O O . GLU A 1 117 ? 0.013 5.629 17.742 1.00 59.59 117 GLU A O 1
ATOM 984 N N . PHE A 1 118 ? 0.245 6.697 15.789 1.00 54.62 118 PHE A N 1
ATOM 985 C CA . PHE A 1 118 ? -0.913 7.582 15.969 1.00 54.62 118 PHE A CA 1
ATOM 986 C C . PHE A 1 118 ? -2.262 6.923 15.629 1.00 54.62 118 PHE A C 1
ATOM 988 O O . PHE A 1 118 ? -3.310 7.517 15.878 1.00 54.62 118 PHE A O 1
ATOM 995 N N . PHE A 1 119 ? -2.268 5.701 15.089 1.00 56.44 119 PHE A N 1
ATOM 996 C CA . PHE A 1 119 ? -3.475 5.052 14.558 1.00 56.44 119 PHE A CA 1
ATOM 997 C C . PHE A 1 119 ? -4.451 4.510 15.624 1.00 56.44 119 PHE A C 1
ATOM 999 O O . PHE A 1 119 ? -5.554 4.095 15.285 1.00 56.44 119 PHE A O 1
ATOM 1006 N N . HIS A 1 120 ? -4.099 4.552 16.917 1.00 53.41 120 HIS A N 1
ATOM 1007 C CA . HIS A 1 120 ? -4.954 4.069 18.020 1.00 53.41 120 HIS A CA 1
ATOM 1008 C C . HIS A 1 120 ? -5.680 5.165 18.813 1.00 53.41 120 HIS A C 1
ATOM 1010 O O . HIS A 1 120 ? -6.312 4.869 19.822 1.00 53.41 120 HIS A O 1
ATOM 1016 N N . GLN A 1 121 ? -5.610 6.429 18.393 1.00 52.22 121 GLN A N 1
ATOM 1017 C CA . GLN A 1 121 ? -6.140 7.550 19.179 1.00 52.22 121 GLN A CA 1
ATOM 1018 C C . GLN A 1 121 ? -7.557 7.963 18.754 1.00 52.22 121 GLN A C 1
ATOM 1020 O O . GLN A 1 121 ? -7.785 9.109 18.365 1.00 52.22 121 GLN A O 1
ATOM 1025 N N . LEU A 1 122 ? -8.524 7.044 18.824 1.00 58.06 122 LEU A N 1
ATOM 1026 C CA . LEU A 1 122 ? -9.944 7.411 18.777 1.00 58.06 122 LEU A CA 1
ATOM 1027 C C . LEU A 1 122 ? -10.485 7.421 20.211 1.00 58.06 122 LEU A C 1
ATOM 1029 O O . LEU A 1 122 ? -10.485 6.398 20.886 1.00 58.06 122 LEU A O 1
ATOM 1033 N N . ALA A 1 123 ? -10.848 8.614 20.692 1.00 56.53 123 ALA A N 1
ATOM 1034 C CA . ALA A 1 123 ? -11.149 8.879 22.102 1.00 56.53 123 ALA A CA 1
ATOM 1035 C C . ALA A 1 123 ? -12.520 8.348 22.569 1.00 56.53 123 ALA A C 1
ATOM 1037 O O . ALA A 1 123 ? -12.696 8.134 23.764 1.00 56.53 123 ALA A O 1
ATOM 1038 N N . ASP A 1 124 ? -13.457 8.098 21.645 1.00 60.44 124 ASP A N 1
ATOM 1039 C CA . ASP A 1 124 ? -14.839 7.706 21.946 1.00 60.44 124 ASP A CA 1
ATOM 1040 C C . ASP A 1 124 ? -15.253 6.467 21.148 1.00 60.44 124 ASP A C 1
ATOM 1042 O O . ASP A 1 124 ? -15.409 6.577 19.938 1.00 60.44 124 ASP A O 1
ATOM 1046 N N . GLY A 1 125 ? -15.533 5.337 21.799 1.00 69.12 125 GLY A N 1
ATOM 1047 C CA . GLY A 1 125 ? -16.120 4.163 21.143 1.00 69.12 125 GLY A CA 1
ATOM 1048 C C . GLY A 1 125 ? -15.506 2.836 21.581 1.00 69.12 125 GLY A C 1
ATOM 1049 O O . GLY A 1 125 ? -14.665 2.789 22.476 1.00 69.12 125 GLY A O 1
ATOM 1050 N N . GLU A 1 126 ? -15.936 1.758 20.936 1.00 75.00 126 GLU A N 1
ATOM 1051 C CA . GLU A 1 126 ? -15.398 0.409 21.113 1.00 75.00 126 GLU A CA 1
ATOM 1052 C C . GLU A 1 126 ? -14.532 0.037 19.908 1.00 75.00 126 GLU A C 1
ATOM 1054 O O . GLU A 1 126 ? -14.838 0.395 18.769 1.00 75.00 126 GLU A O 1
ATOM 1059 N N . SER A 1 127 ? -13.440 -0.683 20.158 1.00 80.06 127 SER A N 1
ATOM 1060 C CA . SER A 1 127 ? -12.537 -1.145 19.105 1.00 80.06 127 SER A CA 1
ATOM 1061 C C . SER A 1 127 ? -12.508 -2.663 19.068 1.00 80.06 127 SER A C 1
ATOM 1063 O O . SER A 1 127 ? -12.310 -3.309 20.098 1.00 80.06 127 SER A O 1
ATOM 1065 N N . LYS A 1 128 ? -12.641 -3.217 17.867 1.00 84.75 128 LYS A N 1
ATOM 1066 C CA . LYS A 1 128 ? -12.478 -4.642 17.590 1.00 84.75 128 LYS A CA 1
ATOM 1067 C C . LYS A 1 128 ? -11.289 -4.858 16.671 1.00 84.75 128 LYS A C 1
ATOM 1069 O O . LYS A 1 128 ? -11.020 -4.054 15.780 1.00 84.75 128 LYS A O 1
ATOM 1074 N N . TYR A 1 129 ? -10.570 -5.949 16.898 1.00 87.00 129 TYR A N 1
ATOM 1075 C CA . TYR A 1 129 ? -9.344 -6.262 16.177 1.00 87.00 129 TYR A CA 1
ATOM 1076 C C . TYR A 1 129 ? -9.536 -7.566 15.432 1.00 87.00 129 TYR A C 1
ATOM 1078 O O . TYR A 1 129 ? -9.923 -8.571 16.020 1.00 87.00 129 TYR A O 1
ATOM 1086 N N . LEU A 1 130 ? -9.275 -7.534 14.135 1.00 88.06 130 LEU A N 1
ATOM 1087 C CA . LEU A 1 130 ? -9.511 -8.645 13.238 1.00 88.06 130 LEU A CA 1
ATOM 1088 C C . LEU A 1 130 ? -8.208 -9.073 12.583 1.00 88.06 130 LEU A C 1
ATOM 1090 O O . LEU A 1 130 ? -7.382 -8.244 12.199 1.00 88.06 130 LEU A O 1
ATOM 1094 N N . TRP A 1 131 ? -8.059 -10.377 12.428 1.00 88.69 131 TRP A N 1
ATOM 1095 C CA . TRP A 1 131 ? -6.923 -11.018 11.795 1.00 88.69 131 TRP A CA 1
ATOM 1096 C C . TRP A 1 131 ? -7.402 -11.976 10.715 1.00 88.69 131 TRP A C 1
ATOM 1098 O O . TRP A 1 131 ? -8.381 -12.687 10.903 1.00 88.69 131 TRP A O 1
ATOM 1108 N N . CYS A 1 132 ? -6.704 -12.013 9.589 1.00 87.75 132 CYS A N 1
ATOM 1109 C CA . CYS A 1 132 ? -6.923 -12.999 8.545 1.00 87.75 132 CYS A CA 1
ATOM 1110 C C . CYS A 1 132 ? -5.566 -13.416 7.975 1.00 87.75 132 CYS A C 1
ATOM 1112 O O . CYS A 1 132 ? -4.711 -12.571 7.708 1.00 87.75 132 CYS A O 1
ATOM 1114 N N . ASN A 1 133 ? -5.368 -14.717 7.782 1.00 87.06 133 ASN A N 1
ATOM 1115 C CA . ASN A 1 133 ? -4.175 -15.256 7.139 1.00 87.06 133 ASN A CA 1
ATOM 1116 C C . ASN A 1 133 ? -4.577 -16.303 6.107 1.00 87.06 133 ASN A C 1
ATOM 1118 O O . ASN A 1 133 ? -4.795 -17.468 6.437 1.00 87.06 133 ASN A O 1
ATOM 1122 N N . ASN A 1 134 ? -4.655 -15.880 4.850 1.00 83.44 134 ASN A N 1
ATOM 1123 C CA . ASN A 1 134 ? -4.970 -16.780 3.755 1.00 83.44 134 ASN A CA 1
ATOM 1124 C C . ASN A 1 134 ? -3.687 -17.338 3.148 1.00 83.44 134 ASN A C 1
ATOM 1126 O O . ASN A 1 134 ? -2.764 -16.605 2.793 1.00 83.44 134 ASN A O 1
ATOM 1130 N N . SER A 1 135 ? -3.658 -18.655 2.982 1.00 82.06 135 SER A N 1
ATOM 1131 C CA . SER A 1 135 ? -2.546 -19.381 2.379 1.00 82.06 135 SER A CA 1
ATOM 1132 C C . SER A 1 135 ? -2.917 -19.767 0.949 1.00 82.06 135 SER A C 1
ATOM 1134 O O . SER A 1 135 ? -3.700 -20.687 0.731 1.00 82.06 135 SER A O 1
ATOM 1136 N N . TYR A 1 136 ? -2.352 -19.071 -0.034 1.00 76.31 136 TYR A N 1
ATOM 1137 C CA . TYR A 1 136 ? -2.484 -19.412 -1.452 1.00 76.31 136 TYR A CA 1
ATOM 1138 C C . TYR A 1 136 ? -1.316 -20.285 -1.901 1.00 76.31 136 TYR A C 1
ATOM 1140 O O . TYR A 1 136 ? -0.327 -20.435 -1.187 1.00 76.31 136 TYR A O 1
ATOM 1148 N N . HIS A 1 137 ? -1.393 -20.869 -3.098 1.00 71.88 137 HIS A N 1
ATOM 1149 C CA . HIS A 1 137 ? -0.317 -21.725 -3.606 1.00 71.88 137 HIS A CA 1
ATOM 1150 C C . HIS A 1 137 ? 1.045 -21.005 -3.643 1.00 71.88 137 HIS A C 1
ATOM 1152 O O . HIS A 1 137 ? 2.047 -21.587 -3.245 1.00 71.88 137 HIS A O 1
ATOM 1158 N N . SER A 1 138 ? 1.067 -19.729 -4.037 1.00 68.06 138 SER A N 1
ATOM 1159 C CA . SER A 1 138 ? 2.295 -18.954 -4.264 1.00 68.06 138 SER A CA 1
ATOM 1160 C C . SER A 1 138 ? 2.585 -17.866 -3.223 1.00 68.06 138 SER A C 1
ATOM 1162 O O . SER A 1 138 ? 3.689 -17.325 -3.210 1.00 68.06 138 SER A O 1
ATOM 1164 N N . PHE A 1 139 ? 1.642 -17.528 -2.338 1.00 74.06 139 PHE A N 1
ATOM 1165 C CA . PHE A 1 139 ? 1.818 -16.462 -1.344 1.00 74.06 139 PHE A CA 1
ATOM 1166 C C . PHE A 1 139 ? 0.933 -16.647 -0.105 1.00 74.06 139 PHE A C 1
ATOM 1168 O O . PHE A 1 139 ? -0.041 -17.400 -0.115 1.00 74.06 139 PHE A O 1
ATOM 1175 N N . TYR A 1 140 ? 1.274 -15.934 0.962 1.00 78.38 140 TYR A N 1
ATOM 1176 C CA . TYR A 1 140 ? 0.423 -15.662 2.116 1.00 78.38 140 TYR A CA 1
ATOM 1177 C C . TYR A 1 140 ? -0.197 -14.259 1.964 1.00 78.38 140 TYR A C 1
ATOM 1179 O O . TYR A 1 140 ? 0.537 -13.324 1.648 1.00 78.38 140 TYR A O 1
ATOM 1187 N N . ASP A 1 141 ? -1.511 -14.101 2.172 1.00 83.38 141 ASP A N 1
ATOM 1188 C CA . ASP A 1 141 ? -2.209 -12.799 2.299 1.00 83.38 141 ASP A CA 1
ATOM 1189 C C . ASP A 1 141 ? -2.588 -12.624 3.770 1.00 83.38 141 ASP A C 1
ATOM 1191 O O . ASP A 1 141 ? -3.531 -13.244 4.269 1.00 83.38 141 ASP A O 1
ATOM 1195 N N . ILE A 1 142 ? -1.797 -11.811 4.460 1.00 86.06 142 ILE A N 1
ATOM 1196 C CA . ILE A 1 142 ? -1.966 -11.475 5.865 1.00 86.06 142 ILE A CA 1
ATOM 1197 C C . ILE A 1 142 ? -2.709 -10.147 5.953 1.00 86.06 142 ILE A C 1
ATOM 1199 O O . ILE A 1 142 ? -2.267 -9.152 5.378 1.00 86.06 142 ILE A O 1
ATOM 1203 N N . ARG A 1 143 ? -3.790 -10.105 6.731 1.00 87.62 143 ARG A N 1
ATOM 1204 C CA . ARG A 1 143 ? -4.534 -8.880 7.029 1.00 87.62 143 ARG A CA 1
ATOM 1205 C C . ARG A 1 143 ? -4.739 -8.719 8.516 1.00 87.62 143 ARG A C 1
ATOM 1207 O O . ARG A 1 143 ? -5.126 -9.653 9.213 1.00 87.62 143 ARG A O 1
ATOM 1214 N N . LEU A 1 144 ? -4.505 -7.506 8.982 1.00 87.50 144 LEU A N 1
ATOM 1215 C CA . LEU A 1 144 ? -4.714 -7.103 10.356 1.00 87.50 144 LEU A CA 1
ATOM 1216 C C . LEU A 1 144 ? -5.496 -5.789 10.342 1.00 87.50 144 LEU A C 1
ATOM 1218 O O . LEU A 1 144 ? -4.988 -4.774 9.875 1.00 87.50 144 LEU A O 1
ATOM 1222 N N . THR A 1 145 ? -6.723 -5.809 10.849 1.00 85.38 145 THR A N 1
ATOM 1223 C CA . THR A 1 145 ? -7.650 -4.676 10.772 1.00 85.38 145 THR A CA 1
ATOM 1224 C C . THR A 1 145 ? -8.089 -4.273 12.172 1.00 85.38 145 THR A C 1
ATOM 1226 O O . THR A 1 145 ? -8.564 -5.099 12.947 1.00 85.38 145 THR A O 1
ATOM 1229 N N . ALA A 1 146 ? -7.938 -2.999 12.510 1.00 83.50 146 ALA A N 1
ATOM 1230 C CA . ALA A 1 146 ? -8.616 -2.387 13.637 1.00 83.50 146 ALA A CA 1
ATOM 1231 C C . ALA A 1 146 ? -9.903 -1.750 13.114 1.00 83.50 146 ALA A C 1
ATOM 1233 O O . ALA A 1 146 ? -9.869 -0.915 12.212 1.00 83.50 146 ALA A O 1
ATOM 1234 N N . LEU A 1 147 ? -11.027 -2.154 13.690 1.00 81.12 147 LEU A N 1
ATOM 1235 C CA . 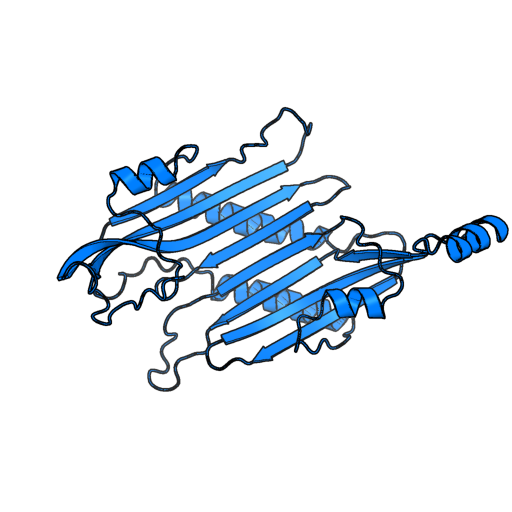LEU A 1 147 ? -12.326 -1.534 13.504 1.00 81.12 147 LEU A CA 1
ATOM 1236 C C . LEU A 1 147 ? -12.642 -0.708 14.735 1.00 81.12 147 LEU A C 1
ATOM 1238 O O . LEU A 1 147 ? -12.495 -1.185 15.858 1.00 81.12 147 LEU A O 1
ATOM 1242 N N . HIS A 1 148 ? -13.097 0.515 14.519 1.00 78.19 148 HIS A N 1
ATOM 1243 C CA . HIS A 1 148 ? -13.566 1.373 15.587 1.00 78.19 148 HIS A CA 1
ATOM 1244 C C . HIS A 1 148 ? -15.009 1.759 15.348 1.00 78.19 148 HIS A C 1
ATOM 1246 O O . HIS A 1 148 ? -15.405 2.094 14.230 1.00 78.19 148 HIS A O 1
ATOM 1252 N N . TYR A 1 149 ? -15.777 1.718 16.420 1.00 74.69 149 TYR A N 1
ATOM 1253 C CA . TYR A 1 149 ? -17.209 1.851 16.381 1.00 74.69 149 TYR A CA 1
ATOM 1254 C C . TYR A 1 149 ? -17.677 2.822 17.466 1.00 74.69 149 TYR A C 1
ATOM 1256 O O . TYR A 1 149 ? -17.327 2.688 18.641 1.00 74.69 149 TYR A O 1
ATOM 1264 N N . LYS A 1 150 ? -18.502 3.791 17.069 1.00 72.56 150 LYS A N 1
ATOM 1265 C CA . LYS A 1 150 ? -19.114 4.777 17.956 1.00 72.56 150 LYS A CA 1
ATOM 1266 C C . LYS A 1 150 ? -20.632 4.712 17.824 1.00 72.56 150 LYS A C 1
ATOM 1268 O O . LYS A 1 150 ? -21.186 4.834 16.734 1.00 72.56 150 LYS A O 1
ATOM 1273 N N . TYR A 1 151 ? -21.312 4.568 18.960 1.00 67.81 151 TYR A N 1
ATOM 1274 C CA . TYR A 1 151 ? -22.760 4.748 19.037 1.00 67.81 151 TYR A CA 1
ATOM 1275 C C . TYR A 1 151 ? -23.099 6.228 18.806 1.00 67.81 151 TYR A C 1
ATOM 1277 O O . TYR A 1 151 ? -22.989 7.032 19.732 1.00 67.81 151 TYR A O 1
ATOM 1285 N N . ASN A 1 152 ? -23.534 6.588 17.594 1.00 64.62 152 ASN A N 1
ATOM 1286 C CA . ASN A 1 152 ? -24.004 7.947 17.284 1.00 64.62 152 ASN A CA 1
ATOM 1287 C C . ASN A 1 152 ? -25.332 8.271 17.976 1.00 64.62 152 ASN A C 1
ATOM 1289 O O . ASN A 1 152 ? -25.667 9.430 18.163 1.00 64.62 152 ASN A O 1
ATOM 1293 N N . SER A 1 153 ? -26.070 7.239 18.378 1.00 59.47 153 SER A N 1
ATOM 1294 C CA . SER A 1 153 ? -27.325 7.324 19.124 1.00 59.47 153 SER A CA 1
ATOM 1295 C C . SER A 1 153 ? -27.159 7.587 20.626 1.00 59.47 153 SER A C 1
ATOM 1297 O O . SER A 1 153 ? -28.151 7.792 21.329 1.00 59.47 153 SER A O 1
ATOM 1299 N N . LYS A 1 154 ? -25.933 7.543 21.164 1.00 57.94 154 LYS A N 1
ATOM 1300 C CA . LYS A 1 154 ? -25.710 7.648 22.610 1.00 57.94 154 LYS A CA 1
ATOM 1301 C C . LYS A 1 154 ? -25.927 9.088 23.083 1.00 57.94 154 LYS A C 1
ATOM 1303 O O . LYS A 1 154 ? -25.112 9.959 22.804 1.00 57.94 154 LYS A O 1
ATOM 1308 N N . GLY A 1 155 ? -26.988 9.303 23.861 1.00 57.97 155 GLY A N 1
ATOM 1309 C CA . GLY A 1 155 ? -27.361 10.619 24.399 1.00 57.97 155 GLY A CA 1
ATOM 1310 C C . GLY A 1 155 ? -28.391 11.379 23.559 1.00 57.97 155 GLY A C 1
ATOM 1311 O O . GLY A 1 155 ? -28.793 12.469 23.953 1.00 57.97 155 GLY A O 1
ATOM 1312 N N . GLU A 1 156 ? -28.844 10.800 22.447 1.00 73.88 156 GLU A N 1
ATOM 1313 C CA . GLU A 1 156 ? -29.921 11.356 21.627 1.00 73.88 156 GLU A CA 1
ATOM 1314 C C . GLU A 1 156 ? -31.298 11.119 22.263 1.00 73.88 156 GLU A C 1
ATOM 1316 O O . GLU A 1 156 ? -31.521 10.146 22.990 1.00 73.88 156 GLU A O 1
ATOM 1321 N N . LEU A 1 157 ? -32.245 12.015 21.977 1.00 76.31 157 LEU A N 1
ATOM 1322 C CA . LEU A 1 157 ? -33.622 11.900 22.461 1.00 76.31 157 LEU A CA 1
ATOM 1323 C C . LEU A 1 157 ? -34.335 10.687 21.826 1.00 76.31 157 LEU A C 1
ATOM 1325 O O . LEU A 1 157 ? -34.097 10.392 20.652 1.00 76.31 157 LEU A O 1
ATOM 1329 N N . PRO A 1 158 ? -35.272 10.021 22.536 1.00 75.50 158 PRO A N 1
ATOM 1330 C CA . PRO A 1 158 ? -36.013 8.873 22.001 1.00 75.50 158 PRO A CA 1
ATOM 1331 C C . PRO A 1 158 ? -36.698 9.142 20.653 1.00 75.50 158 PRO A C 1
ATOM 1333 O O . PRO A 1 158 ? -36.645 8.300 19.762 1.00 75.50 158 PRO A O 1
ATOM 1336 N N . SER A 1 159 ? -37.252 10.344 20.467 1.00 80.50 159 SER A N 1
ATOM 1337 C CA . SER A 1 159 ? -37.890 10.771 19.215 1.00 80.50 159 SER A CA 1
ATOM 1338 C C . SER A 1 159 ? -36.913 10.869 18.038 1.00 80.50 159 SER A C 1
ATOM 1340 O O . SER A 1 159 ? -37.276 10.553 16.908 1.00 80.50 159 SER A O 1
ATOM 1342 N N . THR A 1 160 ? -35.662 11.269 18.285 1.00 74.12 160 THR A N 1
ATOM 1343 C CA . THR A 1 160 ? -34.607 11.322 17.260 1.00 74.12 160 THR A CA 1
ATOM 1344 C C . THR A 1 160 ? -34.212 9.915 16.815 1.00 74.12 160 THR A C 1
ATOM 1346 O O . THR A 1 160 ? -34.065 9.659 15.620 1.00 74.12 160 THR A O 1
ATOM 1349 N N . LEU A 1 161 ? -34.088 8.983 17.765 1.00 71.12 161 LEU A N 1
ATOM 1350 C CA . LEU A 1 161 ? -33.765 7.583 17.478 1.00 71.12 161 LEU A CA 1
ATOM 1351 C C . LEU A 1 161 ? -34.883 6.882 16.705 1.00 71.12 161 LEU A C 1
ATOM 1353 O O . LEU A 1 161 ? -34.607 6.089 15.804 1.00 71.12 161 LEU A O 1
ATOM 1357 N N . GLU A 1 162 ? -36.133 7.188 17.043 1.00 73.56 162 GLU A N 1
ATOM 1358 C CA . GLU A 1 162 ? -37.315 6.668 16.360 1.00 73.56 162 GLU A CA 1
ATOM 1359 C C . GLU A 1 162 ? -37.400 7.201 14.925 1.00 73.56 162 GLU A C 1
ATOM 1361 O O . GLU A 1 162 ? -37.489 6.407 13.991 1.00 73.56 162 GLU A O 1
ATOM 1366 N N . TYR A 1 163 ? -37.189 8.506 14.724 1.00 80.00 163 TYR A N 1
ATOM 1367 C CA . TYR A 1 163 ? -37.081 9.108 13.391 1.00 80.00 163 TYR A CA 1
ATOM 1368 C C . TYR A 1 163 ? -35.957 8.481 12.544 1.00 80.00 163 TYR A C 1
ATOM 1370 O O . TYR A 1 163 ? -36.147 8.194 11.359 1.00 80.00 163 TYR A O 1
ATOM 1378 N N . TRP A 1 164 ? -34.778 8.231 13.127 1.00 76.88 164 TRP A N 1
ATOM 1379 C CA . TRP A 1 164 ? -33.679 7.570 12.414 1.00 76.88 164 TRP A CA 1
ATOM 1380 C C . TRP A 1 164 ? -34.015 6.128 12.046 1.00 76.88 164 TRP A C 1
ATOM 1382 O O . TRP A 1 164 ? -33.728 5.714 10.924 1.00 76.88 164 TRP A O 1
ATOM 1392 N N . ARG A 1 165 ? -34.676 5.386 12.939 1.00 70.12 165 ARG A N 1
ATOM 1393 C CA . ARG A 1 165 ? -35.136 4.020 12.668 1.00 70.12 165 ARG A CA 1
ATOM 1394 C C . ARG A 1 165 ? -36.177 3.986 11.547 1.00 70.12 165 ARG A C 1
ATOM 1396 O O . ARG A 1 165 ? -36.027 3.197 10.620 1.00 70.12 165 ARG A O 1
ATOM 1403 N N . GLU A 1 166 ? -37.182 4.862 11.586 1.00 80.31 166 GLU A N 1
ATOM 1404 C CA . GLU A 1 166 ? -38.223 4.976 10.550 1.00 80.31 166 GLU A CA 1
ATOM 1405 C C . GLU A 1 166 ? -37.647 5.310 9.168 1.00 80.31 166 GLU A C 1
ATOM 1407 O O . GLU A 1 166 ? -38.155 4.860 8.141 1.00 80.31 166 GLU A O 1
ATOM 1412 N N . ARG A 1 167 ? -36.566 6.095 9.133 1.00 78.06 167 ARG A N 1
ATOM 1413 C CA . ARG A 1 167 ? -35.874 6.500 7.902 1.00 78.06 167 ARG A CA 1
ATOM 1414 C C . ARG A 1 167 ? -34.724 5.575 7.504 1.00 78.06 167 ARG A C 1
ATOM 1416 O O . ARG A 1 167 ? -34.035 5.880 6.531 1.00 78.06 167 ARG A O 1
ATOM 1423 N N . ASN A 1 168 ? -34.523 4.473 8.227 1.00 69.06 168 ASN A N 1
ATOM 1424 C CA . ASN A 1 168 ? -33.416 3.538 8.034 1.00 69.06 168 ASN A CA 1
ATOM 1425 C C . ASN A 1 168 ? -32.040 4.239 7.995 1.00 69.06 168 ASN A C 1
ATOM 1427 O O . ASN A 1 168 ? -31.185 3.948 7.160 1.00 69.06 168 ASN A O 1
ATOM 1431 N N . LEU A 1 169 ? -31.854 5.235 8.865 1.00 66.88 169 LEU A N 1
ATOM 1432 C CA . LEU A 1 169 ? -30.608 5.980 9.002 1.00 66.88 169 LEU A CA 1
ATOM 1433 C C . LEU A 1 169 ? -29.653 5.238 9.953 1.00 66.88 169 LEU A C 1
ATOM 1435 O O . LEU A 1 169 ? -30.098 4.657 10.945 1.00 66.88 169 LEU A O 1
ATOM 1439 N N . PRO A 1 170 ? -28.336 5.260 9.682 1.00 60.59 170 PRO A N 1
ATOM 1440 C CA . PRO A 1 170 ? -27.354 4.528 10.474 1.00 60.59 170 PRO A CA 1
ATOM 1441 C C . PRO A 1 170 ? -27.262 5.096 11.894 1.00 60.59 170 PRO A C 1
ATOM 1443 O O . PRO A 1 170 ? -26.994 6.281 12.089 1.00 60.59 170 PRO A O 1
ATOM 1446 N N . LEU A 1 171 ? -27.448 4.233 12.894 1.00 63.41 171 LEU A N 1
ATOM 1447 C CA . LEU A 1 171 ? -27.373 4.594 14.317 1.00 63.41 171 LEU A CA 1
ATOM 1448 C C . LEU A 1 171 ? -25.933 4.606 14.855 1.00 63.41 171 LEU A C 1
ATOM 1450 O O . LEU A 1 171 ? -25.695 4.989 16.005 1.00 63.41 171 LEU A O 1
ATOM 1454 N N . TYR A 1 172 ? -24.979 4.193 14.022 1.00 65.56 172 TYR A N 1
ATOM 1455 C CA . TYR A 1 172 ? -23.598 3.933 14.390 1.00 65.56 172 TYR A CA 1
ATOM 1456 C C . TYR A 1 172 ? -22.631 4.542 13.378 1.00 65.56 172 TYR A C 1
ATOM 1458 O O . TYR A 1 172 ? -22.919 4.588 12.181 1.00 65.56 172 TYR A O 1
ATOM 1466 N N . ASP A 1 173 ? -21.481 5.000 13.868 1.00 65.38 173 ASP A N 1
ATOM 1467 C CA . ASP A 1 173 ? -20.332 5.316 13.028 1.00 65.38 173 ASP A CA 1
ATOM 1468 C C . ASP A 1 173 ? -19.330 4.179 13.139 1.00 65.38 173 ASP A C 1
ATOM 1470 O O . ASP A 1 173 ? -18.935 3.797 14.244 1.00 65.38 173 ASP A O 1
ATOM 1474 N N . CYS A 1 174 ? -18.907 3.644 12.004 1.00 69.56 174 CYS A N 1
ATOM 1475 C CA . CYS A 1 174 ? -17.870 2.636 11.957 1.00 69.56 174 CYS A CA 1
ATOM 1476 C C . CYS A 1 174 ? -16.758 3.120 11.032 1.00 69.56 174 CYS A C 1
ATOM 1478 O O . CYS A 1 174 ? -16.982 3.573 9.909 1.00 69.56 174 CYS A O 1
ATOM 1480 N N . SER A 1 175 ? -15.534 3.037 11.535 1.00 69.94 175 SER A N 1
ATOM 1481 C CA . SER A 1 175 ? -14.331 3.448 10.827 1.00 69.94 175 SER A CA 1
ATOM 1482 C C . SER A 1 175 ? -13.297 2.335 10.879 1.00 69.94 175 SER A C 1
ATOM 1484 O O . SER A 1 175 ? -13.275 1.528 11.812 1.00 69.94 175 SER A O 1
ATOM 1486 N N . VAL A 1 176 ? -12.425 2.311 9.873 1.00 75.12 176 VAL A N 1
ATOM 1487 C CA . VAL A 1 176 ? -11.242 1.450 9.845 1.00 75.12 176 VAL A CA 1
ATOM 1488 C C . VAL A 1 176 ? -10.050 2.339 10.192 1.00 75.12 176 VAL A C 1
ATOM 1490 O O . VAL A 1 176 ? -9.417 2.899 9.289 1.00 75.12 176 VAL A O 1
ATOM 1493 N N . PRO A 1 177 ? -9.767 2.560 11.491 1.00 72.81 177 PRO A N 1
ATOM 1494 C CA . PRO A 1 177 ? -8.649 3.388 11.913 1.00 72.81 177 PRO A CA 1
ATOM 1495 C C . PRO A 1 177 ? -7.308 2.871 11.428 1.00 72.81 177 PRO A C 1
ATOM 1497 O O . PRO A 1 177 ? -6.424 3.706 11.287 1.00 72.81 177 PRO A O 1
ATOM 1500 N N . GLU A 1 178 ? -7.153 1.558 11.211 1.00 79.00 178 GLU A N 1
ATOM 1501 C CA . GLU A 1 178 ? -5.936 0.913 10.706 1.00 79.00 178 GLU A CA 1
ATOM 1502 C C . GLU A 1 178 ? -6.253 -0.413 10.014 1.00 79.00 178 GLU A C 1
ATOM 1504 O O . GLU A 1 178 ? -6.896 -1.289 10.584 1.00 79.00 178 GLU A O 1
ATOM 1509 N N . GLU A 1 179 ? -5.738 -0.582 8.804 1.00 82.62 179 GLU A N 1
ATOM 1510 C CA . GLU A 1 179 ? -5.643 -1.854 8.104 1.00 82.62 179 GLU A CA 1
ATOM 1511 C C . GLU A 1 179 ? -4.196 -2.048 7.644 1.00 82.62 179 GLU A C 1
ATOM 1513 O O . GLU A 1 179 ? -3.606 -1.193 6.986 1.00 82.62 179 GLU A O 1
ATOM 1518 N N . ILE A 1 180 ? -3.615 -3.185 8.014 1.00 84.06 180 ILE A N 1
ATOM 1519 C CA . ILE A 1 180 ? -2.318 -3.648 7.535 1.00 84.06 180 ILE A CA 1
ATOM 1520 C C . ILE A 1 180 ? -2.573 -4.862 6.659 1.00 84.06 180 ILE A C 1
ATOM 1522 O O . ILE A 1 180 ? -3.162 -5.844 7.113 1.00 84.06 180 ILE A O 1
ATOM 1526 N N . ARG A 1 181 ? -2.072 -4.824 5.430 1.00 84.44 181 ARG A N 1
ATOM 1527 C CA . ARG A 1 181 ? -2.104 -5.946 4.501 1.00 84.44 181 ARG A CA 1
ATOM 1528 C C . ARG A 1 181 ? -0.697 -6.267 4.031 1.00 84.44 181 ARG A C 1
ATOM 1530 O O . ARG A 1 181 ? 0.018 -5.393 3.544 1.00 84.44 181 ARG A O 1
ATOM 1537 N N . LEU A 1 182 ? -0.300 -7.526 4.174 1.00 81.31 182 LEU A N 1
ATOM 1538 C CA . LEU A 1 182 ? 0.978 -8.032 3.695 1.00 81.31 182 LEU A CA 1
ATOM 1539 C C . LEU A 1 182 ? 0.734 -9.209 2.758 1.00 81.31 182 LEU A C 1
ATOM 1541 O O . LEU A 1 182 ? 0.113 -10.198 3.138 1.00 81.31 182 LEU A O 1
ATOM 1545 N N . HIS A 1 183 ? 1.303 -9.131 1.566 1.00 79.94 183 HIS A N 1
ATOM 1546 C CA . HIS A 1 183 ? 1.458 -10.277 0.682 1.00 79.94 183 HIS A CA 1
ATOM 1547 C C . HIS A 1 183 ? 2.874 -10.784 0.825 1.00 79.94 183 HIS A C 1
ATOM 1549 O O . HIS A 1 183 ? 3.811 -10.007 0.689 1.00 79.94 183 HIS A O 1
ATOM 1555 N N . ILE A 1 184 ? 3.053 -12.063 1.121 1.00 74.75 184 ILE A N 1
ATOM 1556 C CA . ILE A 1 184 ? 4.383 -12.651 1.272 1.00 74.75 184 ILE A CA 1
ATOM 1557 C C . ILE A 1 184 ? 4.464 -13.856 0.354 1.00 74.75 184 ILE A C 1
ATOM 1559 O O . ILE A 1 184 ? 3.801 -14.861 0.594 1.00 74.75 184 ILE A O 1
ATOM 1563 N N . ALA A 1 185 ? 5.273 -13.761 -0.698 1.00 72.44 185 ALA A N 1
ATOM 1564 C CA . ALA A 1 185 ? 5.557 -14.899 -1.564 1.00 72.44 185 ALA A CA 1
ATOM 1565 C C . ALA A 1 185 ? 6.108 -16.087 -0.753 1.00 72.44 185 ALA A C 1
ATOM 1567 O O . ALA A 1 185 ? 6.944 -15.914 0.140 1.00 72.44 185 ALA A O 1
ATOM 1568 N N . LYS A 1 186 ? 5.640 -17.296 -1.068 1.00 72.81 186 LYS A N 1
ATOM 1569 C CA . LYS A 1 186 ? 6.157 -18.528 -0.468 1.00 72.81 186 LYS A CA 1
ATOM 1570 C C . LYS A 1 186 ? 7.543 -18.856 -1.040 1.00 72.81 186 LYS A C 1
ATOM 1572 O O . LYS A 1 186 ? 7.796 -18.554 -2.205 1.00 72.81 186 LYS A O 1
ATOM 1577 N N . PRO A 1 187 ? 8.444 -19.457 -0.243 1.00 67.94 187 PRO A N 1
ATOM 1578 C CA . PRO A 1 187 ? 9.701 -19.980 -0.768 1.00 67.94 187 PRO A CA 1
ATOM 1579 C C . PRO A 1 187 ? 9.429 -21.088 -1.795 1.00 67.94 187 PRO A C 1
ATOM 1581 O O . PRO A 1 187 ? 8.448 -21.819 -1.670 1.00 67.94 187 PRO A O 1
ATOM 1584 N N . ASP A 1 188 ? 10.298 -21.218 -2.797 1.00 64.19 188 ASP A N 1
ATOM 1585 C CA . ASP A 1 188 ? 10.240 -22.345 -3.727 1.00 64.19 188 ASP A CA 1
ATOM 1586 C C . ASP A 1 188 ? 10.850 -23.589 -3.075 1.00 64.19 188 ASP A C 1
ATOM 1588 O O . ASP A 1 188 ? 12.039 -23.627 -2.741 1.00 64.19 188 ASP A O 1
ATOM 1592 N N . ASP A 1 189 ? 10.023 -24.621 -2.927 1.00 60.81 189 ASP A N 1
ATOM 1593 C CA . ASP A 1 189 ? 10.389 -25.892 -2.305 1.00 60.81 189 ASP A CA 1
ATOM 1594 C C . ASP A 1 189 ? 11.538 -26.608 -3.037 1.00 60.81 189 ASP A C 1
ATOM 1596 O O . ASP A 1 189 ? 12.260 -27.398 -2.423 1.00 60.81 189 ASP A O 1
ATOM 1600 N N . LYS A 1 190 ? 11.746 -26.337 -4.337 1.00 60.31 190 LYS A N 1
ATOM 1601 C CA . LYS A 1 190 ? 12.775 -27.011 -5.148 1.00 60.31 190 LYS A CA 1
ATOM 1602 C C . LYS A 1 190 ? 14.161 -26.406 -4.996 1.00 60.31 190 LYS A C 1
ATOM 1604 O O . LYS A 1 190 ? 15.145 -27.141 -4.961 1.00 60.31 190 LYS A O 1
ATOM 1609 N N . THR A 1 191 ? 14.253 -25.084 -4.931 1.00 61.81 191 THR A N 1
ATOM 1610 C CA . THR A 1 191 ? 15.544 -24.393 -4.848 1.00 61.81 191 THR A CA 1
ATOM 1611 C C . THR A 1 191 ? 15.941 -24.078 -3.411 1.00 61.81 191 THR A C 1
ATOM 1613 O O . THR A 1 191 ? 17.122 -23.849 -3.159 1.00 61.81 191 THR A O 1
ATOM 1616 N N . LYS A 1 192 ? 14.986 -24.045 -2.461 1.00 55.53 192 LYS A N 1
ATOM 1617 C CA . LYS A 1 192 ? 15.144 -23.456 -1.110 1.00 55.53 192 LYS A CA 1
ATOM 1618 C C . LYS A 1 192 ? 15.705 -22.025 -1.124 1.00 55.53 192 LYS A C 1
ATOM 1620 O O . LYS A 1 192 ? 15.935 -21.436 -0.067 1.00 55.53 192 LYS A O 1
ATOM 1625 N N . GLU A 1 193 ? 15.918 -21.455 -2.307 1.00 52.09 193 GLU A N 1
ATOM 1626 C CA . GLU A 1 193 ? 16.261 -20.068 -2.504 1.00 52.09 193 GLU A CA 1
ATOM 1627 C C . GLU A 1 193 ? 14.985 -19.264 -2.288 1.00 52.09 193 GLU A C 1
ATOM 1629 O O . GLU A 1 193 ? 13.883 -19.658 -2.682 1.00 52.09 193 GLU A O 1
ATOM 1634 N N . ARG A 1 194 ? 15.130 -18.098 -1.658 1.00 53.66 194 ARG A N 1
ATOM 1635 C CA . ARG A 1 194 ? 14.079 -17.083 -1.639 1.00 53.66 194 ARG A CA 1
ATOM 1636 C C . ARG A 1 194 ? 13.933 -16.565 -3.078 1.00 53.66 194 ARG A C 1
ATOM 1638 O O . ARG A 1 194 ? 14.510 -15.532 -3.407 1.00 53.66 194 ARG A O 1
ATOM 1645 N N . LEU A 1 195 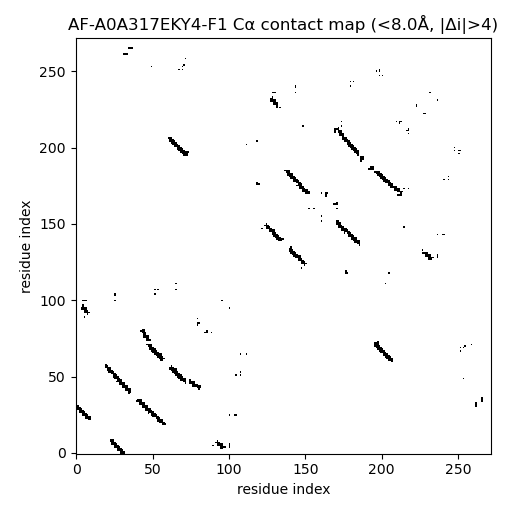? 13.247 -17.305 -3.955 1.00 45.97 195 LEU A N 1
ATOM 1646 C CA . LEU A 1 195 ? 12.970 -16.901 -5.335 1.00 45.97 195 LEU A CA 1
ATOM 1647 C C . LEU A 1 195 ? 12.006 -15.703 -5.303 1.00 45.97 195 LEU A C 1
ATOM 1649 O O . LEU A 1 195 ? 10.795 -15.859 -5.307 1.00 45.97 195 LEU A O 1
ATOM 1653 N N . PHE A 1 196 ? 12.585 -14.511 -5.151 1.00 46.00 196 PHE A N 1
ATOM 1654 C CA . PHE A 1 196 ? 12.042 -13.176 -5.426 1.00 46.00 196 PHE A CA 1
ATOM 1655 C C . PHE A 1 196 ? 10.547 -12.983 -5.105 1.00 46.00 196 PHE A C 1
ATOM 1657 O O . PHE A 1 196 ? 9.662 -13.185 -5.927 1.00 46.00 196 PHE A O 1
ATOM 1664 N N . LYS A 1 197 ? 10.243 -12.589 -3.862 1.00 55.62 197 LYS A N 1
ATOM 1665 C CA . LYS A 1 197 ? 9.959 -11.192 -3.458 1.00 55.62 197 LYS A CA 1
ATOM 1666 C C . LYS A 1 197 ? 8.902 -10.515 -4.336 1.00 55.62 197 LYS A C 1
ATOM 1668 O O . LYS A 1 197 ? 9.235 -9.629 -5.105 1.00 55.62 197 LYS A O 1
ATOM 1673 N N . CYS A 1 198 ? 7.634 -10.874 -4.181 1.00 51.62 198 CYS A N 1
ATOM 1674 C CA . CYS A 1 198 ? 6.590 -9.855 -4.187 1.00 51.62 198 CYS A CA 1
ATOM 1675 C C . CYS A 1 198 ? 6.164 -9.693 -2.737 1.00 51.62 198 CYS A C 1
ATOM 1677 O O . CYS A 1 198 ? 5.689 -10.648 -2.114 1.00 51.62 198 CYS A O 1
ATOM 1679 N N . SER A 1 199 ? 6.409 -8.506 -2.194 1.00 67.31 199 SER A N 1
ATOM 1680 C CA . SER A 1 199 ? 5.920 -8.156 -0.875 1.00 67.31 199 SER A CA 1
ATOM 1681 C C . SER A 1 199 ? 5.148 -6.864 -0.957 1.00 67.31 199 SER A C 1
ATOM 1683 O O . SER A 1 199 ? 5.675 -5.780 -0.715 1.00 67.31 199 SER A O 1
ATOM 1685 N N . THR A 1 200 ? 3.901 -6.990 -1.413 1.00 73.56 200 THR A N 1
ATOM 1686 C CA . THR A 1 200 ? 2.957 -5.889 -1.319 1.00 73.56 200 THR A CA 1
ATOM 1687 C C . THR A 1 200 ? 2.690 -5.663 0.153 1.00 73.56 200 THR A C 1
ATOM 1689 O O . THR A 1 200 ? 2.124 -6.519 0.832 1.00 73.56 200 THR A O 1
ATOM 1692 N N . PHE A 1 201 ? 3.121 -4.514 0.634 1.00 78.19 201 PHE A N 1
ATOM 1693 C CA . PHE A 1 201 ? 2.858 -4.071 1.981 1.00 78.19 201 PHE A CA 1
ATOM 1694 C C . PHE A 1 201 ? 2.024 -2.818 1.920 1.00 78.19 201 PHE A C 1
ATOM 1696 O O . PHE A 1 201 ? 2.418 -1.835 1.299 1.00 78.19 201 PHE A O 1
ATOM 1703 N N . GLU A 1 202 ? 0.887 -2.855 2.581 1.00 80.56 202 GLU A N 1
ATOM 1704 C CA . GLU A 1 202 ? -0.051 -1.757 2.607 1.00 80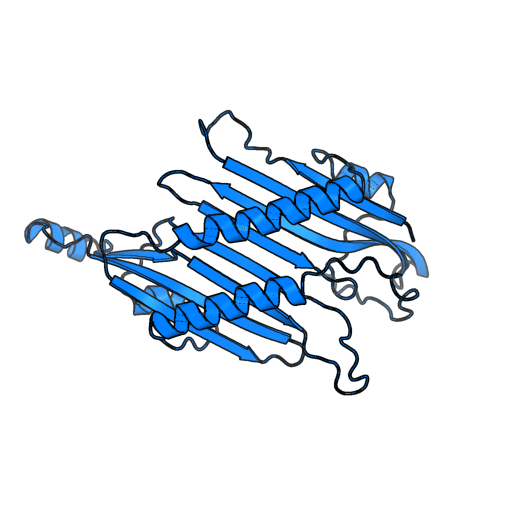.56 202 GLU A CA 1
ATOM 1705 C C . GLU A 1 202 ? -0.436 -1.480 4.050 1.00 80.56 202 GLU A C 1
ATOM 1707 O O . GLU A 1 202 ? -0.751 -2.391 4.815 1.00 80.56 202 GLU A O 1
ATOM 1712 N N . ILE A 1 203 ? -0.369 -0.208 4.416 1.00 76.75 203 ILE A N 1
ATOM 1713 C CA . ILE A 1 203 ? -0.921 0.302 5.657 1.00 76.75 203 ILE A CA 1
ATOM 1714 C C . ILE A 1 203 ? -1.846 1.449 5.281 1.00 76.75 203 ILE A C 1
ATOM 1716 O O . ILE A 1 203 ? -1.406 2.478 4.755 1.00 76.75 203 ILE A O 1
ATOM 1720 N N . SER A 1 204 ? -3.131 1.251 5.526 1.00 75.56 204 SER A N 1
ATOM 1721 C CA . SER A 1 204 ? -4.189 2.176 5.160 1.00 75.56 204 SER A CA 1
ATOM 1722 C C . SER A 1 204 ? -5.053 2.497 6.374 1.00 75.56 204 SER A C 1
ATOM 1724 O O . SER A 1 204 ? -5.144 1.735 7.336 1.00 75.56 204 SER A O 1
ATOM 1726 N N . GLY A 1 205 ? -5.662 3.673 6.349 1.00 68.88 205 GLY A N 1
ATOM 1727 C CA . GLY A 1 205 ? -6.673 4.057 7.315 1.00 68.88 205 GLY A CA 1
ATOM 1728 C C . GLY A 1 205 ? -7.705 4.912 6.630 1.00 68.88 205 GLY A C 1
ATOM 1729 O O . GLY A 1 205 ? -7.390 5.924 5.993 1.00 68.88 205 GLY A O 1
ATOM 1730 N N . TYR A 1 206 ? -8.949 4.485 6.775 1.00 63.25 206 TYR A N 1
ATOM 1731 C CA . TYR A 1 206 ? -10.092 5.135 6.175 1.00 63.25 206 TYR A CA 1
ATOM 1732 C C . TYR A 1 206 ? -10.972 5.655 7.301 1.00 63.25 206 TYR A C 1
ATOM 1734 O O . TYR A 1 206 ? -11.718 4.919 7.944 1.00 63.25 206 TYR A O 1
ATOM 1742 N N . LYS A 1 207 ? -10.867 6.966 7.533 1.00 50.53 207 LYS A N 1
ATOM 1743 C CA . LYS A 1 207 ? -11.780 7.713 8.404 1.00 50.53 207 LYS A CA 1
ATOM 1744 C C . LYS A 1 207 ? -13.019 8.215 7.656 1.00 50.53 207 LYS A C 1
ATOM 1746 O O . LYS A 1 207 ? -13.818 8.944 8.228 1.00 50.53 207 LYS A O 1
ATOM 1751 N N . ALA A 1 208 ? -13.159 7.889 6.368 1.00 46.19 208 ALA A N 1
ATOM 1752 C CA . ALA A 1 208 ? -14.405 8.126 5.658 1.00 46.19 208 ALA A CA 1
ATOM 1753 C C . ALA A 1 208 ? -15.445 7.169 6.245 1.00 46.19 208 ALA A C 1
ATOM 1755 O O . ALA A 1 208 ? -15.322 5.962 6.069 1.00 46.19 208 ALA A O 1
ATOM 1756 N N . ASN A 1 209 ? -16.399 7.729 6.989 1.00 48.28 209 ASN A N 1
ATOM 1757 C CA . ASN A 1 209 ? -17.492 7.033 7.655 1.00 48.28 209 ASN A CA 1
ATOM 1758 C C . ASN A 1 209 ? -18.221 6.115 6.676 1.00 48.28 209 ASN A C 1
ATOM 1760 O O . ASN A 1 209 ? -19.125 6.543 5.948 1.00 48.28 209 ASN A O 1
ATOM 1764 N N . CYS A 1 210 ? -17.831 4.848 6.653 1.00 51.34 210 CYS A N 1
ATOM 1765 C CA . CYS A 1 210 ? -18.644 3.845 6.015 1.00 51.34 210 CYS A CA 1
ATOM 1766 C C . CYS A 1 210 ? -19.833 3.619 6.947 1.00 51.34 210 CYS A C 1
ATOM 1768 O O . CYS A 1 210 ? -19.699 3.156 8.079 1.00 51.34 210 CYS A O 1
ATOM 1770 N N . ARG A 1 211 ? -21.003 4.057 6.487 1.00 55.38 211 ARG A N 1
ATOM 1771 C CA . ARG A 1 211 ? -22.262 3.925 7.214 1.00 55.38 211 ARG A CA 1
ATOM 1772 C C . ARG A 1 211 ? -22.669 2.456 7.187 1.00 55.38 211 ARG A C 1
ATOM 1774 O O . ARG A 1 211 ? -23.290 2.025 6.222 1.00 55.38 211 ARG A O 1
ATOM 1781 N N . TYR A 1 212 ? -22.287 1.715 8.219 1.00 57.81 212 TYR A N 1
ATOM 1782 C CA . TYR A 1 212 ? -22.708 0.333 8.423 1.00 57.81 212 TYR A CA 1
ATOM 1783 C C . TYR A 1 212 ? -23.802 0.278 9.488 1.00 57.81 212 TYR A C 1
ATOM 1785 O O . TYR A 1 212 ? -23.787 1.056 10.447 1.00 57.81 212 TYR A O 1
ATOM 1793 N N . TYR A 1 213 ? -24.767 -0.621 9.301 1.00 56.56 213 TYR A N 1
ATOM 1794 C CA . TYR A 1 213 ? -25.903 -0.758 10.219 1.00 56.56 213 TYR A CA 1
ATOM 1795 C C . TYR A 1 213 ? -25.536 -1.454 11.527 1.00 56.56 213 TYR A C 1
ATOM 1797 O O . TYR A 1 213 ? -26.205 -1.230 12.530 1.00 56.56 213 TYR A O 1
ATOM 1805 N N . ASP A 1 214 ? -24.487 -2.272 11.517 1.00 62.16 214 ASP A N 1
ATOM 1806 C CA . ASP A 1 214 ? -23.947 -2.982 12.670 1.00 62.16 214 ASP A CA 1
ATOM 1807 C C . ASP A 1 214 ? -22.501 -3.445 12.392 1.00 62.16 214 ASP A C 1
ATOM 1809 O O . ASP A 1 214 ? -21.914 -3.173 11.336 1.00 62.16 214 ASP A O 1
ATOM 1813 N N . PHE A 1 215 ? -21.895 -4.104 13.381 1.00 63.62 215 PHE A N 1
ATOM 1814 C CA . PHE A 1 215 ? -20.542 -4.637 13.266 1.00 63.62 215 PHE A CA 1
ATOM 1815 C C . PHE A 1 215 ? -20.461 -5.754 12.222 1.00 63.62 215 PHE A C 1
ATOM 1817 O O . PHE A 1 215 ? -19.507 -5.811 11.448 1.00 63.62 215 PHE A O 1
ATOM 1824 N N . GLU A 1 216 ? -21.451 -6.637 12.178 1.00 71.12 216 GLU A N 1
ATOM 1825 C CA . GLU A 1 216 ? -21.508 -7.757 11.250 1.00 71.12 216 GLU A CA 1
ATOM 1826 C C . GLU A 1 216 ? -21.522 -7.286 9.790 1.00 71.12 216 GLU A C 1
ATOM 1828 O O . GLU A 1 216 ? -20.873 -7.907 8.950 1.00 71.12 216 GLU A O 1
ATOM 1833 N N . ASP A 1 217 ? -22.208 -6.187 9.485 1.00 70.00 217 ASP A N 1
ATOM 1834 C CA . ASP A 1 217 ? -22.272 -5.525 8.182 1.00 70.00 217 ASP A CA 1
ATOM 1835 C C . ASP A 1 217 ? -20.928 -4.881 7.798 1.00 70.00 217 ASP A C 1
ATOM 1837 O O . ASP A 1 217 ? -20.412 -5.091 6.692 1.00 70.00 217 ASP A O 1
ATOM 1841 N N . ALA A 1 218 ? -20.280 -4.202 8.750 1.00 69.38 218 ALA A N 1
ATOM 1842 C CA . ALA A 1 218 ? -18.928 -3.673 8.568 1.00 69.38 218 ALA A CA 1
ATOM 1843 C C . ALA A 1 218 ? -17.918 -4.795 8.271 1.00 69.38 218 ALA A C 1
ATOM 1845 O O . ALA A 1 218 ? -17.130 -4.719 7.326 1.00 69.38 218 ALA A O 1
ATOM 1846 N N . VAL A 1 219 ? -17.981 -5.886 9.039 1.00 68.69 219 VAL A N 1
ATOM 1847 C CA . VAL A 1 219 ? -17.130 -7.066 8.857 1.00 68.69 219 VAL A CA 1
ATOM 1848 C C . VAL A 1 219 ? -17.432 -7.781 7.546 1.00 68.69 219 VAL A C 1
ATOM 1850 O O . VAL A 1 219 ? -16.501 -8.204 6.867 1.00 68.69 219 VAL A O 1
ATOM 1853 N N . LYS A 1 220 ? -18.703 -7.913 7.151 1.00 70.38 220 LYS A N 1
ATOM 1854 C CA . LYS A 1 220 ? -19.090 -8.488 5.851 1.00 70.38 220 LYS A CA 1
ATOM 1855 C C . LYS A 1 220 ? -18.549 -7.671 4.685 1.00 70.38 220 LYS A C 1
ATOM 1857 O O . LYS A 1 220 ? -18.141 -8.261 3.693 1.00 70.38 220 LYS A O 1
ATOM 1862 N N . THR A 1 221 ? -18.504 -6.348 4.813 1.00 67.69 221 THR A N 1
ATOM 1863 C CA . THR A 1 221 ? -17.956 -5.472 3.769 1.00 67.69 221 THR A CA 1
ATOM 1864 C C . THR A 1 221 ? -16.432 -5.582 3.671 1.00 67.69 221 THR A C 1
ATOM 1866 O O . THR A 1 221 ? -15.880 -5.537 2.573 1.00 67.69 221 THR A O 1
ATOM 1869 N N . LEU A 1 222 ? -15.743 -5.795 4.798 1.00 64.00 222 LEU A N 1
ATOM 1870 C CA . LEU A 1 222 ? -14.307 -6.103 4.812 1.00 64.00 222 LEU A CA 1
ATOM 1871 C C . LEU A 1 222 ? -13.993 -7.514 4.292 1.00 64.00 222 LEU A C 1
ATOM 1873 O O . LEU A 1 222 ? -12.955 -7.740 3.665 1.00 64.00 222 LEU A O 1
ATOM 1877 N N . LYS A 1 223 ? -14.891 -8.473 4.540 1.00 64.44 223 LYS A N 1
ATOM 1878 C CA . LYS A 1 223 ? -14.811 -9.843 4.034 1.00 64.44 223 LYS A CA 1
ATOM 1879 C C . LYS A 1 223 ? -14.996 -9.839 2.518 1.00 64.44 223 LYS A C 1
ATOM 1881 O O . LYS A 1 223 ? -16.107 -9.896 2.000 1.00 64.44 223 LYS A O 1
ATOM 1886 N N . GLY A 1 224 ? -13.886 -9.864 1.780 1.00 58.69 224 GLY A N 1
ATOM 1887 C CA . GLY A 1 224 ? -13.924 -10.351 0.402 1.00 58.69 224 GLY A CA 1
ATOM 1888 C C . GLY A 1 224 ? -14.586 -11.735 0.359 1.00 58.69 224 GLY A C 1
ATOM 1889 O O . GLY A 1 224 ? -14.515 -12.487 1.336 1.00 58.69 224 GLY A O 1
ATOM 1890 N N . ARG A 1 225 ? -15.238 -12.088 -0.760 1.00 51.94 225 ARG A N 1
ATOM 1891 C CA . ARG A 1 225 ? -15.787 -13.443 -0.952 1.00 51.94 225 ARG A CA 1
ATOM 1892 C C . ARG A 1 225 ? -14.659 -14.448 -0.653 1.00 51.94 225 ARG A C 1
ATOM 1894 O O . ARG A 1 225 ? -13.666 -14.446 -1.374 1.00 51.94 225 ARG A O 1
ATOM 1901 N N . ASN A 1 226 ? -14.809 -15.250 0.407 1.00 60.16 226 ASN A N 1
ATOM 1902 C CA . ASN A 1 226 ? -13.866 -16.274 0.905 1.00 60.16 226 ASN A CA 1
ATOM 1903 C C . ASN A 1 226 ? -12.776 -15.834 1.908 1.00 60.16 226 ASN A C 1
ATOM 1905 O O . ASN A 1 226 ? -11.764 -16.517 2.020 1.00 60.16 226 ASN A O 1
ATOM 1909 N N . MET A 1 227 ? -12.949 -14.736 2.651 1.00 69.50 227 MET A N 1
ATOM 1910 C CA . MET A 1 227 ? -12.026 -14.387 3.746 1.00 69.50 227 MET A CA 1
ATOM 1911 C C . MET A 1 227 ? -12.629 -14.691 5.116 1.00 69.50 227 MET A C 1
ATOM 1913 O O . MET A 1 227 ? -13.675 -14.148 5.480 1.00 69.50 227 MET A O 1
ATOM 1917 N N . GLU A 1 228 ? -11.935 -15.514 5.898 1.00 75.38 228 GLU A N 1
ATOM 1918 C CA . GLU A 1 228 ? -12.275 -15.774 7.296 1.00 75.38 228 GLU A CA 1
ATOM 1919 C C . GLU A 1 228 ? -11.435 -14.868 8.196 1.00 75.38 228 GLU A C 1
ATOM 1921 O O . GLU A 1 228 ? -10.213 -14.986 8.268 1.00 75.38 228 GLU A O 1
ATOM 1926 N N . TYR A 1 229 ? -12.107 -13.911 8.834 1.00 80.94 229 TYR A N 1
ATOM 1927 C CA . TYR A 1 229 ? -11.497 -13.050 9.840 1.00 80.94 229 TYR A CA 1
ATOM 1928 C C . TYR A 1 229 ? -11.769 -13.623 11.229 1.00 80.94 229 TYR A C 1
ATOM 1930 O O . TYR A 1 229 ? -12.920 -13.913 11.564 1.00 80.94 229 TYR A O 1
ATOM 1938 N N . GLU A 1 230 ? -10.718 -13.714 12.031 1.00 87.50 230 GLU A N 1
ATOM 1939 C CA . GLU A 1 230 ? -10.747 -14.059 13.446 1.00 87.50 230 GLU A CA 1
ATOM 1940 C C . GLU A 1 230 ? -10.703 -12.778 14.284 1.00 87.50 230 GLU A C 1
ATOM 1942 O O . GLU A 1 230 ? -9.871 -11.897 14.045 1.00 87.50 230 GLU A O 1
ATOM 1947 N N . GLU A 1 231 ? -11.591 -12.661 15.272 1.00 89.19 231 GLU A N 1
ATOM 1948 C CA . GLU A 1 231 ? -11.508 -11.589 16.266 1.00 89.19 231 GLU A CA 1
ATOM 1949 C C . GLU A 1 231 ? -10.400 -11.922 17.274 1.00 89.19 231 GLU A C 1
ATOM 1951 O O . GLU A 1 231 ? -10.367 -13.009 17.850 1.00 89.19 231 GLU A O 1
ATOM 1956 N N . ILE A 1 232 ? -9.476 -10.984 17.475 1.00 90.25 232 ILE A N 1
ATOM 1957 C CA . ILE A 1 232 ? -8.316 -11.134 18.356 1.00 90.25 232 ILE A CA 1
ATOM 1958 C C . ILE A 1 232 ? -8.294 -10.041 19.425 1.00 90.25 232 ILE A C 1
ATOM 1960 O O . ILE A 1 232 ? -8.893 -8.974 19.293 1.00 90.25 232 ILE A O 1
ATOM 1964 N N . GLN A 1 233 ? -7.553 -10.277 20.502 1.00 89.88 233 GLN A N 1
ATOM 1965 C CA . GLN A 1 233 ? -7.350 -9.285 21.554 1.00 89.88 233 GLN A CA 1
ATOM 1966 C C . GLN A 1 233 ? -6.385 -8.178 21.112 1.00 89.88 233 GLN A C 1
ATOM 1968 O O . GLN A 1 233 ? -5.468 -8.398 20.318 1.00 89.88 233 GLN A O 1
ATOM 1973 N N . TYR A 1 234 ? -6.497 -7.001 21.733 1.00 86.62 234 TYR A N 1
ATOM 1974 C CA . TYR A 1 234 ? -5.577 -5.880 21.501 1.00 86.62 234 TYR A CA 1
ATOM 1975 C C . TYR A 1 234 ? -4.099 -6.255 21.707 1.00 86.62 234 TYR A C 1
ATOM 1977 O O . TYR A 1 234 ? -3.229 -5.857 20.932 1.00 86.62 234 TYR A O 1
ATOM 1985 N N . SER A 1 235 ? -3.796 -7.058 22.731 1.00 86.50 235 SER A N 1
ATOM 1986 C CA . SER A 1 235 ? -2.432 -7.527 23.010 1.00 86.50 235 SER A CA 1
ATOM 1987 C C . SER A 1 235 ? -1.879 -8.396 21.873 1.00 86.50 235 SER A C 1
ATOM 1989 O O . SER A 1 235 ? -0.711 -8.259 21.501 1.00 86.50 235 SER A O 1
ATOM 1991 N N . GLN A 1 236 ? -2.716 -9.253 21.280 1.00 88.19 236 GLN A N 1
ATOM 1992 C CA . GLN A 1 236 ? -2.374 -10.056 20.107 1.00 88.19 236 GLN A CA 1
ATOM 1993 C C . GLN A 1 236 ? -2.183 -9.158 18.883 1.00 88.19 236 GLN A C 1
ATOM 1995 O O . GLN A 1 236 ? -1.167 -9.283 18.200 1.00 88.19 236 GLN A O 1
ATOM 2000 N N . PHE A 1 237 ? -3.080 -8.190 18.673 1.00 87.25 237 PHE A N 1
ATOM 2001 C CA . PHE A 1 237 ? -2.978 -7.210 17.593 1.00 87.25 237 PHE A CA 1
ATOM 2002 C C . PHE A 1 237 ? -1.641 -6.459 17.642 1.00 87.25 237 PHE A C 1
ATOM 2004 O O . PHE A 1 237 ? -0.926 -6.431 16.646 1.00 87.25 237 PHE A O 1
ATOM 2011 N N . GLN A 1 238 ? -1.228 -5.933 18.804 1.00 84.00 238 GLN A N 1
ATOM 2012 C CA . GLN A 1 238 ? 0.061 -5.237 18.939 1.00 84.00 238 GLN A CA 1
ATOM 2013 C C . GLN A 1 238 ? 1.263 -6.140 18.633 1.00 84.00 238 GLN A C 1
ATOM 2015 O O . GLN A 1 238 ? 2.227 -5.707 17.993 1.00 84.00 238 GLN A O 1
ATOM 2020 N N . ARG A 1 239 ? 1.222 -7.407 19.068 1.00 84.31 239 ARG A N 1
ATOM 2021 C CA . ARG A 1 239 ? 2.297 -8.375 18.797 1.00 84.31 239 ARG A CA 1
ATOM 2022 C C . ARG A 1 239 ? 2.395 -8.685 17.306 1.00 84.31 239 ARG A C 1
ATOM 2024 O O . ARG A 1 239 ? 3.484 -8.587 16.743 1.00 84.31 239 ARG A O 1
ATOM 2031 N N . ILE A 1 240 ? 1.270 -8.991 16.662 1.00 85.56 240 ILE A N 1
ATOM 2032 C CA . ILE A 1 240 ? 1.203 -9.286 15.226 1.00 85.56 240 ILE A CA 1
ATOM 2033 C C . ILE A 1 240 ? 1.614 -8.062 14.410 1.00 85.56 240 ILE A C 1
ATOM 2035 O O . ILE A 1 240 ? 2.425 -8.174 13.497 1.00 85.56 240 ILE A O 1
ATOM 2039 N N . ARG A 1 241 ? 1.146 -6.873 14.783 1.00 83.56 241 ARG A N 1
ATOM 2040 C CA . ARG A 1 241 ? 1.539 -5.600 14.176 1.00 83.56 241 ARG A CA 1
ATOM 2041 C C . ARG A 1 241 ? 3.050 -5.376 14.209 1.00 83.56 241 ARG A C 1
ATOM 2043 O O . ARG A 1 241 ? 3.631 -4.944 13.216 1.00 83.56 241 ARG A O 1
ATOM 2050 N N . LYS A 1 242 ? 3.712 -5.691 15.329 1.00 81.31 242 LYS A N 1
ATOM 2051 C CA . LYS A 1 242 ? 5.178 -5.617 15.441 1.00 81.31 242 LYS A CA 1
ATOM 2052 C C . LYS A 1 242 ? 5.871 -6.613 14.506 1.00 81.31 242 LYS A C 1
ATOM 2054 O O . LYS A 1 242 ? 6.859 -6.248 13.875 1.00 81.31 242 LYS A O 1
ATOM 2059 N N . ILE A 1 243 ? 5.339 -7.832 14.387 1.00 82.38 243 ILE A N 1
ATOM 2060 C CA . ILE A 1 243 ? 5.835 -8.846 13.441 1.00 82.38 243 ILE A CA 1
ATOM 2061 C C . ILE A 1 243 ? 5.666 -8.356 12.002 1.00 82.38 243 ILE A C 1
ATOM 2063 O O . ILE A 1 243 ? 6.623 -8.390 11.239 1.00 82.38 243 ILE A O 1
ATOM 2067 N N . CYS A 1 244 ? 4.496 -7.820 11.653 1.00 79.56 244 CYS A N 1
ATOM 2068 C CA . CYS A 1 244 ? 4.212 -7.266 10.333 1.00 79.56 244 CYS A CA 1
ATOM 2069 C C . CYS A 1 244 ? 5.240 -6.197 9.950 1.00 79.56 244 CYS A C 1
ATOM 2071 O O . CYS A 1 244 ? 5.858 -6.278 8.894 1.00 79.56 244 CYS A O 1
ATOM 2073 N N . LYS A 1 245 ? 5.509 -5.251 10.856 1.00 75.25 245 LYS A N 1
ATOM 2074 C CA . LYS A 1 245 ? 6.540 -4.220 10.671 1.00 75.25 245 LYS A CA 1
ATOM 2075 C C . LYS A 1 245 ? 7.950 -4.797 10.489 1.00 75.25 245 LYS A C 1
ATOM 2077 O O . LYS A 1 245 ? 8.726 -4.261 9.702 1.00 75.25 245 LYS A O 1
ATOM 2082 N N . ALA A 1 246 ? 8.296 -5.866 11.206 1.00 75.06 246 ALA A N 1
ATOM 2083 C CA . ALA A 1 246 ? 9.588 -6.536 11.054 1.00 75.06 246 ALA A CA 1
ATOM 2084 C C . ALA A 1 246 ? 9.705 -7.253 9.698 1.00 75.06 246 ALA A C 1
ATOM 2086 O O . ALA A 1 246 ? 10.709 -7.085 9.009 1.00 75.06 246 ALA A O 1
ATOM 2087 N N . LEU A 1 247 ? 8.655 -7.968 9.279 1.00 73.62 247 LEU A N 1
ATOM 2088 C CA . LEU A 1 247 ? 8.570 -8.605 7.961 1.00 73.62 247 LEU A CA 1
ATOM 2089 C C . LEU A 1 247 ? 8.681 -7.566 6.842 1.00 73.62 247 LEU A C 1
ATOM 2091 O O . LEU A 1 247 ? 9.396 -7.776 5.869 1.00 73.62 247 LEU A O 1
ATOM 2095 N N . MET A 1 248 ? 8.063 -6.397 7.001 1.00 70.94 248 MET A N 1
ATOM 2096 C CA . MET A 1 248 ? 8.260 -5.303 6.053 1.00 70.94 248 MET A CA 1
ATOM 2097 C C . MET A 1 248 ? 9.733 -4.939 5.891 1.00 70.94 248 MET A C 1
ATOM 2099 O O . MET A 1 248 ? 10.191 -4.787 4.767 1.00 70.94 248 MET A O 1
ATOM 2103 N N . PHE A 1 249 ? 10.508 -4.821 6.967 1.00 65.06 249 PHE A N 1
ATOM 2104 C CA . PHE A 1 249 ? 11.934 -4.511 6.846 1.00 65.06 249 PHE A CA 1
ATOM 2105 C C . PHE A 1 249 ? 12.742 -5.632 6.198 1.00 65.06 249 PHE A C 1
ATOM 2107 O O . PHE A 1 249 ? 13.521 -5.348 5.293 1.00 65.06 249 PHE A O 1
ATOM 2114 N N . GLU A 1 250 ? 12.545 -6.877 6.634 1.00 63.59 250 GLU A N 1
ATOM 2115 C CA . GLU A 1 250 ? 13.308 -8.020 6.121 1.00 63.59 250 GLU A CA 1
ATOM 2116 C C . GLU A 1 250 ? 13.058 -8.242 4.621 1.00 63.59 250 GLU A C 1
ATOM 2118 O O . GLU A 1 250 ? 13.980 -8.552 3.867 1.00 63.59 250 GLU A O 1
ATOM 2123 N N . TYR A 1 251 ? 11.816 -8.057 4.169 1.00 60.06 251 TYR A N 1
ATOM 2124 C CA . TYR A 1 251 ? 11.414 -8.390 2.801 1.00 60.06 251 TYR A CA 1
ATOM 2125 C C . TYR A 1 251 ? 11.318 -7.178 1.865 1.00 60.06 251 TYR A C 1
ATOM 2127 O O . TYR A 1 251 ? 11.276 -7.363 0.650 1.00 60.06 251 TYR A O 1
ATOM 2135 N N . SER A 1 252 ? 11.353 -5.944 2.386 1.00 56.94 252 SER A N 1
ATOM 2136 C CA . SER A 1 252 ? 11.413 -4.721 1.570 1.00 56.94 252 SER A CA 1
ATOM 2137 C C . SER A 1 252 ? 12.839 -4.241 1.294 1.00 56.94 252 SER A C 1
ATOM 2139 O O . SER A 1 252 ? 13.024 -3.093 0.887 1.00 56.94 252 SER A O 1
ATOM 2141 N N . GLU A 1 253 ? 13.882 -5.044 1.497 1.00 58.50 253 GLU A N 1
ATOM 2142 C CA . GLU A 1 253 ? 15.201 -4.642 1.011 1.00 58.50 253 GLU A CA 1
ATOM 2143 C C . GLU A 1 253 ? 15.162 -4.475 -0.512 1.00 58.50 253 GLU A C 1
ATOM 2145 O O . GLU A 1 253 ? 14.845 -5.412 -1.252 1.00 58.50 253 GLU A O 1
ATOM 2150 N N . LEU A 1 254 ? 15.466 -3.255 -0.977 1.00 58.72 254 LEU A N 1
ATOM 2151 C CA . LEU A 1 254 ? 15.566 -2.966 -2.401 1.00 58.72 254 LEU A CA 1
ATOM 2152 C C . LEU A 1 254 ? 16.702 -3.815 -2.954 1.00 58.72 254 LEU A C 1
ATOM 2154 O O . LEU A 1 254 ? 17.876 -3.562 -2.683 1.00 58.72 254 LEU A O 1
ATOM 2158 N N . GLU A 1 255 ? 16.348 -4.837 -3.718 1.00 55.94 255 GLU A N 1
ATOM 2159 C CA . GLU A 1 255 ? 17.333 -5.760 -4.232 1.00 55.94 255 GLU A CA 1
ATOM 2160 C C . GLU A 1 255 ? 18.082 -5.141 -5.417 1.00 55.94 255 GLU A C 1
ATOM 2162 O O . GLU A 1 255 ? 17.686 -5.244 -6.579 1.00 55.94 255 GLU A O 1
ATOM 2167 N N . LEU A 1 256 ? 19.198 -4.485 -5.096 1.00 55.59 256 LEU A N 1
ATOM 2168 C CA . LEU A 1 256 ? 20.094 -3.855 -6.064 1.00 55.59 256 LEU A CA 1
ATOM 2169 C C . LEU A 1 256 ? 21.015 -4.850 -6.779 1.00 55.59 256 LEU A C 1
ATOM 2171 O O . LEU A 1 256 ? 21.709 -4.430 -7.709 1.00 55.59 256 LEU A O 1
ATOM 2175 N N . SER A 1 257 ? 20.994 -6.134 -6.386 1.00 51.28 257 SER A N 1
ATOM 2176 C CA . SER A 1 257 ? 21.741 -7.221 -7.037 1.00 51.28 257 SER A CA 1
ATOM 2177 C C . SER A 1 257 ? 21.508 -7.220 -8.553 1.00 51.28 257 SER A C 1
ATOM 2179 O O . SER A 1 257 ? 20.496 -6.687 -9.039 1.00 51.28 257 SER A O 1
ATOM 2181 N N . GLU A 1 258 ? 22.443 -7.789 -9.316 1.00 45.84 258 GLU A N 1
ATOM 2182 C CA . GLU A 1 258 ? 22.252 -7.990 -10.753 1.00 45.84 258 GLU A CA 1
ATOM 2183 C C . GLU A 1 258 ? 20.891 -8.646 -10.994 1.00 45.84 258 GLU A C 1
ATOM 2185 O O . GLU A 1 258 ? 20.518 -9.638 -10.370 1.00 45.84 258 GLU A O 1
ATOM 2190 N N . ILE A 1 259 ? 20.081 -8.010 -11.838 1.00 48.53 259 ILE A N 1
ATOM 2191 C CA . ILE A 1 259 ? 18.818 -8.599 -12.272 1.00 48.53 259 ILE A CA 1
ATOM 2192 C C . ILE A 1 259 ? 19.214 -9.865 -13.029 1.00 48.53 259 ILE A C 1
ATOM 2194 O O . ILE A 1 259 ? 20.059 -9.793 -13.926 1.00 48.53 259 ILE A O 1
ATOM 2198 N N . LYS A 1 260 ? 18.688 -11.017 -12.588 1.00 45.94 260 LYS A N 1
ATOM 2199 C CA . LYS A 1 260 ? 18.997 -12.316 -13.193 1.00 45.94 260 LYS A CA 1
ATOM 2200 C C . LYS A 1 260 ? 18.774 -12.220 -14.713 1.00 45.94 260 LYS A C 1
ATOM 2202 O O . LYS A 1 260 ? 17.954 -11.432 -15.183 1.00 45.94 260 LYS A O 1
ATOM 2207 N N . LYS A 1 261 ? 19.585 -12.980 -15.459 1.00 40.06 261 LYS A N 1
ATOM 2208 C CA . LYS A 1 261 ? 19.618 -13.034 -16.932 1.00 40.06 261 LYS A CA 1
ATOM 2209 C C . LYS A 1 261 ? 18.202 -13.058 -17.538 1.00 40.06 261 LYS A C 1
ATOM 2211 O O . LYS A 1 261 ? 17.309 -13.600 -16.890 1.00 40.06 261 LYS A O 1
ATOM 2216 N N . PRO A 1 262 ? 18.016 -12.503 -18.755 1.00 40.25 262 PRO A N 1
ATOM 2217 C CA . PRO A 1 262 ? 16.714 -12.414 -19.418 1.00 40.25 262 PRO A CA 1
ATOM 2218 C C . PRO A 1 262 ? 15.935 -13.721 -19.275 1.00 40.25 262 PRO A C 1
ATOM 2220 O O . PRO A 1 262 ? 16.455 -14.792 -19.596 1.00 40.25 262 PRO A O 1
ATOM 2223 N N . GLN A 1 263 ? 14.713 -13.628 -18.745 1.00 41.41 263 GLN A N 1
ATOM 2224 C CA . GLN A 1 263 ? 13.814 -14.771 -18.693 1.00 41.41 263 GLN A CA 1
ATOM 2225 C C . GLN A 1 263 ? 13.550 -15.220 -20.136 1.00 41.41 263 GLN A C 1
ATOM 2227 O O . GLN A 1 263 ? 13.031 -14.461 -20.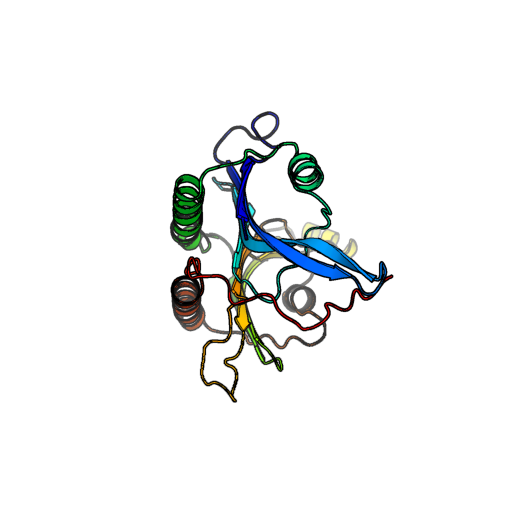949 1.00 41.41 263 GLN A O 1
ATOM 2232 N N . THR A 1 264 ? 13.933 -16.453 -20.459 1.00 39.91 264 THR A N 1
ATOM 2233 C CA . THR A 1 264 ? 13.691 -17.097 -21.762 1.00 39.91 264 THR A CA 1
ATOM 2234 C C . THR A 1 264 ? 12.254 -17.599 -21.919 1.00 39.91 264 THR A C 1
ATOM 2236 O O . THR A 1 264 ? 11.895 -18.141 -22.960 1.00 39.91 264 THR A O 1
ATOM 2239 N N . SER A 1 265 ? 11.424 -17.444 -20.889 1.00 38.81 265 SER A N 1
ATOM 2240 C CA . SER A 1 265 ? 10.026 -17.864 -20.869 1.00 38.81 265 SER A CA 1
ATOM 2241 C C . SER A 1 265 ? 9.091 -16.734 -21.312 1.00 38.81 265 SER A C 1
ATOM 2243 O O . SER A 1 265 ? 9.064 -15.658 -20.718 1.00 38.81 265 SER A O 1
ATOM 2245 N N . SER A 1 266 ? 8.305 -17.018 -22.352 1.00 36.88 266 SER A N 1
ATOM 2246 C CA . SER A 1 266 ? 7.289 -16.160 -22.970 1.00 36.88 266 SER A CA 1
ATOM 2247 C C . SER A 1 266 ? 6.283 -15.602 -21.953 1.00 36.88 266 SER A C 1
ATOM 2249 O O . SER A 1 266 ? 5.578 -16.366 -21.286 1.00 36.88 266 SER A O 1
ATOM 2251 N N . ILE A 1 267 ? 6.154 -14.276 -21.869 1.00 38.78 267 ILE A N 1
ATOM 2252 C CA . ILE A 1 267 ? 5.049 -13.629 -21.150 1.00 38.78 267 ILE A CA 1
ATOM 2253 C C . ILE A 1 267 ? 3.801 -13.735 -22.032 1.00 38.78 267 ILE A C 1
ATOM 2255 O O . ILE A 1 267 ? 3.699 -13.080 -23.069 1.00 38.78 267 ILE A O 1
ATOM 2259 N N . ARG A 1 268 ? 2.833 -14.557 -21.617 1.00 35.53 268 ARG A N 1
ATOM 2260 C CA . ARG A 1 268 ? 1.534 -14.664 -22.288 1.00 35.53 268 ARG A CA 1
ATOM 2261 C C . ARG A 1 268 ? 0.684 -13.451 -21.909 1.00 35.53 268 ARG A C 1
ATOM 2263 O O . ARG A 1 268 ? 0.175 -13.379 -20.794 1.00 35.53 268 ARG A O 1
ATOM 2270 N N . ILE A 1 269 ? 0.536 -12.498 -22.827 1.00 33.59 269 ILE A N 1
ATOM 2271 C CA . ILE A 1 269 ? -0.456 -11.426 -22.689 1.00 33.59 269 ILE A CA 1
ATOM 2272 C C . ILE A 1 269 ? -1.830 -12.069 -22.895 1.00 33.59 269 ILE A C 1
ATOM 2274 O O . ILE A 1 269 ? -2.146 -12.518 -23.996 1.00 33.59 269 ILE A O 1
ATOM 2278 N N . LEU A 1 270 ? -2.615 -12.178 -21.825 1.00 29.52 270 LEU A N 1
ATOM 2279 C CA . LEU A 1 270 ? -4.028 -12.533 -21.919 1.00 29.52 270 LEU A CA 1
ATOM 2280 C C . LEU A 1 270 ? -4.775 -11.253 -22.321 1.00 29.52 270 LEU A C 1
ATOM 2282 O O . LEU A 1 270 ? -4.956 -10.367 -21.488 1.00 29.52 270 LEU A O 1
ATOM 2286 N N . ASP A 1 271 ? -5.092 -11.122 -23.613 1.00 37.69 271 ASP A N 1
ATOM 2287 C CA . ASP A 1 271 ? -5.907 -10.019 -24.142 1.00 37.69 271 ASP A CA 1
ATOM 2288 C C . ASP A 1 271 ? -7.390 -10.176 -23.730 1.00 37.69 271 ASP A C 1
ATOM 2290 O O . ASP A 1 271 ? -7.867 -11.290 -23.490 1.00 37.69 271 ASP A O 1
ATOM 2294 N N . LEU A 1 272 ? -8.038 -9.006 -23.635 1.00 37.81 272 LEU A N 1
ATOM 2295 C CA . LEU A 1 272 ? -9.421 -8.667 -23.255 1.00 37.81 272 LEU A CA 1
ATOM 2296 C C . LEU A 1 272 ? -10.528 -9.410 -24.018 1.00 37.81 272 LEU A C 1
ATOM 2298 O O . LEU A 1 272 ? -10.399 -9.554 -25.254 1.00 37.81 272 LEU A O 1
#

Solvent-accessible surface area (backbone atoms only — not comparable to full-atom values): 15460 Å² total; per-residue (Å²): 123,55,77,47,37,36,40,28,63,49,87,86,71,64,86,88,59,90,72,62,67,53,48,38,37,40,43,30,33,37,39,46,76,41,72,35,85,91,77,73,42,79,39,50,37,33,32,33,40,33,37,35,41,39,37,40,42,48,77,99,75,47,45,37,39,39,35,38,42,36,24,73,83,77,41,72,69,47,99,30,72,42,73,69,49,44,54,58,76,40,66,84,43,44,80,50,52,70,69,57,48,54,52,52,49,54,47,52,54,51,48,50,60,65,55,55,75,64,50,75,78,73,94,69,67,52,74,50,35,36,36,31,74,46,81,53,99,62,29,35,45,37,36,42,34,38,39,36,38,28,69,69,53,71,89,58,55,72,69,58,54,48,53,32,57,78,66,72,46,63,53,33,44,34,30,35,51,32,36,40,39,38,35,42,50,50,68,42,87,88,74,71,44,78,68,62,46,46,36,42,37,35,42,35,25,44,64,69,70,49,77,27,82,45,69,69,52,47,50,51,71,69,35,52,97,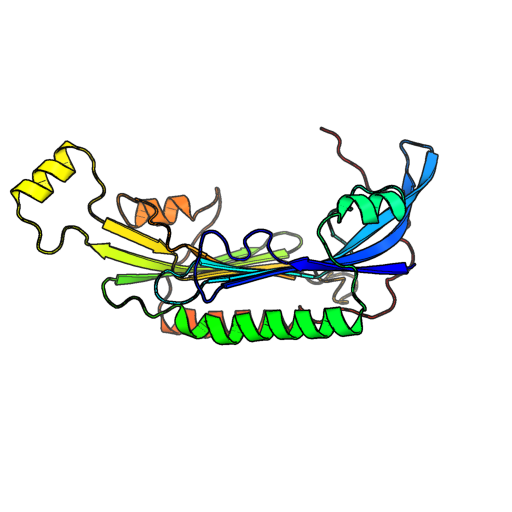92,56,72,70,44,82,49,53,69,72,55,50,54,52,52,52,52,49,52,57,49,50,48,58,74,62,59,60,80,78,79,63,83,76,74,74,78,77,89,70,80,80,79,79,83,78,133

pLDDT: mean 70.41, std 14.42, range [29.52, 92.31]

Sequence (272 aa):
MKRYYFYTPSQYRNEERKQGIIDFRLDALYSQDAYSDKIGQEVKSFSYFDKIRTLVATKTNGYYHIMFETGKDLSLGHYAKSEKELVEAYKGSIRISESNYIRLRKLSVGLMFRHTEFFHQLADGESKYLWCNNSYHSFYDIRLTALHYKYNSKGELPSTLEYWRERNLPLYDCSVPEEIRLHIAKPDDKTKERLFKCSTFEISGYKANCRYYDFEDAVKTLKGRNMEYEEIQYSQFQRIRKICKALMFEYSELELSEIKKPQTSSIRILDL

Radius of gyration: 22.16 Å; Cα contacts (8 Å, |Δi|>4): 480; chains: 1; bounding box: 60×52×58 Å

Mean predicted aligned error: 12.69 Å

Nearest PDB structures (foldseek):
  6ubl-assembly1_B  TM=1.793E-01  e=4.012E+00  Micromonospora chersina